Protein AF-A0A1Q3MKP8-F1 (afdb_monomer)

Structure (mmCIF, N/CA/C/O backbone):
data_AF-A0A1Q3MKP8-F1
#
_entry.id   AF-A0A1Q3MKP8-F1
#
loop_
_atom_site.group_PDB
_atom_site.id
_atom_site.type_symbol
_atom_site.label_atom_id
_atom_site.label_alt_id
_atom_site.label_comp_id
_atom_site.label_asym_id
_atom_site.label_entity_id
_atom_site.label_seq_id
_atom_site.pdbx_PDB_ins_code
_atom_site.Cartn_x
_atom_site.Cartn_y
_atom_site.Cartn_z
_atom_site.occupancy
_atom_site.B_iso_or_equiv
_atom_site.auth_seq_id
_atom_site.auth_comp_id
_atom_site.auth_asym_id
_atom_site.auth_atom_id
_atom_site.pdbx_PDB_model_num
ATOM 1 N N . MET A 1 1 ? -26.285 -7.492 -19.153 1.00 33.06 1 MET A N 1
ATOM 2 C CA . MET A 1 1 ? -26.756 -7.257 -17.773 1.00 33.06 1 MET A CA 1
ATOM 3 C C . MET A 1 1 ? -25.939 -6.120 -17.198 1.00 33.06 1 MET A C 1
ATOM 5 O O . MET A 1 1 ? -24.741 -6.265 -17.010 1.00 33.06 1 MET A O 1
ATOM 9 N N . THR A 1 2 ? -26.571 -4.967 -17.052 1.00 31.92 2 THR A N 1
ATOM 10 C CA . THR A 1 2 ? -26.014 -3.725 -16.517 1.00 31.92 2 THR A CA 1
ATOM 11 C C . THR A 1 2 ? -25.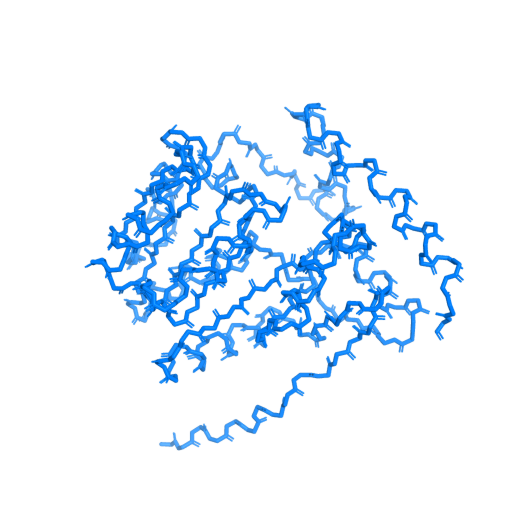732 -3.887 -15.022 1.00 31.92 2 THR A C 1
ATOM 13 O O . THR A 1 2 ? -26.656 -3.948 -14.217 1.00 31.92 2 THR A O 1
ATOM 16 N N . LEU A 1 3 ? -24.454 -3.979 -14.646 1.00 36.88 3 LEU A N 1
ATOM 17 C CA . LEU A 1 3 ? -24.005 -3.858 -13.257 1.00 36.88 3 LEU A CA 1
ATOM 18 C C . LEU A 1 3 ? -24.004 -2.372 -12.877 1.00 36.88 3 LEU A C 1
ATOM 20 O O . LEU A 1 3 ? -22.961 -1.735 -12.810 1.00 36.88 3 LEU A O 1
ATOM 24 N N . ASN A 1 4 ? -25.190 -1.818 -12.627 1.00 37.06 4 ASN A N 1
ATOM 25 C CA . ASN A 1 4 ? -25.307 -0.618 -11.805 1.00 37.06 4 ASN A CA 1
ATOM 26 C C . ASN A 1 4 ? -25.185 -1.062 -10.346 1.00 37.06 4 ASN A C 1
ATOM 28 O O . ASN A 1 4 ? -26.182 -1.231 -9.647 1.00 37.06 4 ASN A O 1
ATOM 32 N N . ALA A 1 5 ? -23.954 -1.325 -9.906 1.00 41.53 5 ALA A N 1
ATOM 33 C CA . ALA A 1 5 ? -23.658 -1.263 -8.487 1.00 41.53 5 ALA A CA 1
ATOM 34 C C . ALA A 1 5 ? -23.597 0.224 -8.146 1.00 41.53 5 ALA A C 1
ATOM 36 O O . ALA A 1 5 ? -22.719 0.937 -8.624 1.00 41.53 5 ALA A O 1
ATOM 37 N N . ASP A 1 6 ? -24.570 0.694 -7.380 1.00 40.75 6 ASP A N 1
ATOM 38 C CA . ASP A 1 6 ? -24.509 1.987 -6.716 1.00 40.75 6 ASP A CA 1
ATOM 39 C C . ASP A 1 6 ? -23.316 1.946 -5.745 1.00 40.75 6 ASP A C 1
ATOM 41 O O . ASP A 1 6 ? -23.434 1.511 -4.599 1.00 40.75 6 ASP A O 1
ATOM 45 N N . ILE A 1 7 ? -22.112 2.273 -6.232 1.00 52.59 7 ILE A N 1
ATOM 46 C CA . ILE A 1 7 ? -20.923 2.416 -5.389 1.00 52.59 7 ILE A CA 1
ATOM 47 C C . ILE A 1 7 ? -21.025 3.799 -4.746 1.00 52.59 7 ILE A C 1
ATOM 49 O O . ILE A 1 7 ? -20.274 4.724 -5.057 1.00 52.59 7 ILE A O 1
ATOM 53 N N . SER A 1 8 ? -22.000 3.961 -3.848 1.00 56.28 8 SER A N 1
ATOM 54 C CA . SER A 1 8 ? -22.012 5.083 -2.916 1.00 56.28 8 SER A CA 1
ATOM 55 C C . SER A 1 8 ? -20.645 5.129 -2.234 1.00 56.28 8 SER A C 1
ATOM 57 O O . SER A 1 8 ? -20.149 4.074 -1.818 1.00 56.28 8 SER A O 1
ATOM 59 N N . ARG A 1 9 ? -20.026 6.316 -2.135 1.00 62.09 9 ARG A N 1
ATOM 60 C CA . ARG A 1 9 ? -18.714 6.466 -1.485 1.00 62.09 9 ARG A CA 1
ATOM 61 C C . ARG A 1 9 ? -18.704 5.691 -0.160 1.00 62.09 9 ARG A C 1
ATOM 63 O O . ARG A 1 9 ? -19.625 5.881 0.640 1.00 62.09 9 ARG A O 1
ATOM 70 N N . PRO A 1 10 ? -17.707 4.821 0.071 1.00 73.50 10 PRO A N 1
ATOM 71 C CA . PRO A 1 10 ? -17.667 3.990 1.264 1.00 73.50 10 PRO A CA 1
ATOM 72 C C . PRO A 1 10 ? -17.761 4.846 2.525 1.00 73.50 10 PRO A C 1
ATOM 74 O O . PRO A 1 10 ? -17.183 5.931 2.611 1.00 73.50 10 PRO A O 1
ATOM 77 N N . SER A 1 11 ? -18.500 4.357 3.523 1.00 90.25 11 SER A N 1
ATOM 78 C CA . SER A 1 11 ? -18.537 5.042 4.813 1.00 90.25 11 SER A CA 1
ATOM 79 C C . SER A 1 11 ? -17.124 5.072 5.405 1.00 90.25 11 SER A C 1
ATOM 81 O O . SER A 1 11 ? -16.455 4.037 5.472 1.00 90.25 11 SER A O 1
ATOM 83 N N . ARG A 1 12 ? -16.668 6.252 5.827 1.00 94.81 12 ARG A N 1
ATOM 84 C CA . ARG A 1 12 ? -15.334 6.470 6.399 1.00 94.81 12 ARG A CA 1
ATOM 85 C C . ARG A 1 12 ? -15.419 6.629 7.912 1.00 94.81 12 ARG A C 1
ATOM 87 O O . ARG A 1 12 ? -16.383 7.189 8.424 1.00 94.81 12 ARG A O 1
ATOM 94 N N . VAL A 1 13 ? -14.409 6.139 8.623 1.00 95.94 13 VAL A N 1
ATOM 95 C CA . VAL A 1 13 ? -14.149 6.479 10.030 1.00 95.94 13 VAL A CA 1
ATOM 96 C C . VAL A 1 13 ? -12.927 7.385 10.098 1.00 95.94 13 VAL A C 1
ATOM 98 O O . VAL A 1 13 ? -11.923 7.120 9.443 1.00 95.94 13 VAL A O 1
ATOM 101 N N . GLU A 1 14 ? -12.992 8.446 10.897 1.00 96.50 14 GLU A N 1
ATOM 102 C CA . GLU A 1 14 ? -11.833 9.302 11.140 1.00 96.50 14 GLU A CA 1
ATOM 103 C C . GLU A 1 14 ? -11.008 8.793 12.322 1.00 96.50 14 GLU A C 1
ATOM 105 O O . GLU A 1 14 ? -11.486 8.689 13.453 1.00 96.50 14 GLU A O 1
ATOM 110 N N . ILE A 1 15 ? -9.731 8.513 12.082 1.00 96.94 15 ILE A N 1
ATOM 111 C CA . ILE A 1 15 ? -8.773 8.050 13.083 1.00 96.94 15 ILE A CA 1
ATOM 112 C C . ILE A 1 15 ? -7.650 9.081 13.155 1.00 96.94 15 ILE A C 1
ATOM 114 O O . ILE A 1 15 ? -6.827 9.172 12.252 1.00 96.94 15 ILE A O 1
ATOM 118 N N . LEU A 1 16 ? -7.625 9.879 14.230 1.00 96.25 16 LEU A N 1
ATOM 119 C CA . LEU A 1 16 ? -6.667 10.987 14.402 1.00 96.25 16 LEU A CA 1
ATOM 120 C C . LEU A 1 16 ? -6.675 11.962 13.204 1.00 96.25 16 LEU A C 1
ATOM 122 O O . LEU A 1 16 ? -5.630 12.360 12.695 1.00 96.25 16 LEU A O 1
ATOM 126 N N . GLY A 1 17 ? -7.873 12.296 12.712 1.00 95.19 17 GLY A N 1
ATOM 127 C CA . GLY A 1 17 ? -8.069 13.177 11.556 1.00 95.19 17 GLY A CA 1
ATOM 128 C C . GLY A 1 17 ? -7.771 12.540 10.193 1.00 95.19 17 GLY A C 1
ATOM 129 O O . GLY A 1 17 ? -7.886 13.230 9.183 1.00 95.19 17 GLY A O 1
ATOM 130 N N . MET A 1 18 ? -7.395 11.254 10.149 1.00 97.25 18 MET A N 1
ATOM 131 C CA . MET A 1 18 ? -7.196 10.479 8.920 1.00 97.25 18 MET A CA 1
ATOM 132 C C . MET A 1 18 ? -8.443 9.659 8.584 1.00 97.25 18 MET A C 1
ATOM 134 O O . MET A 1 18 ? -8.864 8.853 9.419 1.00 97.25 18 MET A O 1
ATOM 138 N N . PRO A 1 19 ? -9.041 9.830 7.392 1.00 97.06 19 PRO A N 1
ATOM 139 C CA . PRO A 1 19 ? -10.144 8.982 6.963 1.00 97.06 19 PRO A CA 1
ATOM 140 C C . PRO A 1 19 ? -9.651 7.557 6.704 1.00 97.06 19 PRO A C 1
ATOM 142 O O . PRO A 1 19 ? -8.576 7.369 6.151 1.00 97.06 19 PRO A O 1
ATOM 145 N N . VAL A 1 20 ? -10.440 6.553 7.075 1.00 97.75 20 VAL A N 1
ATOM 146 C CA . VAL A 1 20 ? -10.224 5.148 6.706 1.00 97.75 20 VAL A CA 1
ATOM 147 C C . VAL A 1 20 ? -11.547 4.568 6.223 1.00 97.75 20 VAL A C 1
ATOM 149 O O . VAL A 1 20 ? -12.567 4.695 6.907 1.00 97.75 20 VAL A O 1
ATOM 152 N N . ASP A 1 21 ? -11.540 3.940 5.052 1.00 97.00 21 ASP A N 1
ATOM 153 C CA . ASP A 1 21 ? -12.727 3.342 4.453 1.00 97.00 21 ASP A CA 1
ATOM 154 C C . ASP A 1 21 ? -13.113 2.058 5.191 1.00 97.00 21 ASP A C 1
ATOM 156 O O . ASP A 1 21 ? -12.292 1.176 5.459 1.00 97.00 21 ASP A O 1
ATOM 160 N N . ARG A 1 22 ? -14.396 1.942 5.538 1.00 95.81 22 ARG A N 1
ATOM 161 C CA . ARG A 1 22 ? -14.939 0.798 6.279 1.00 95.81 22 ARG A CA 1
ATOM 162 C C . ARG A 1 22 ? -15.337 -0.323 5.318 1.00 95.81 22 ARG A C 1
ATOM 164 O O . ARG A 1 22 ? -16.502 -0.703 5.270 1.00 95.81 22 ARG A O 1
ATOM 171 N N . LEU A 1 23 ? -14.365 -0.814 4.552 1.00 93.62 23 LEU A N 1
ATOM 172 C CA . LEU A 1 23 ? -14.534 -1.882 3.566 1.00 93.62 23 LEU A CA 1
ATOM 173 C C . LEU A 1 23 ? -13.766 -3.144 3.964 1.00 93.62 23 LEU A C 1
ATOM 175 O O . LEU A 1 23 ? -12.653 -3.069 4.487 1.00 93.62 23 LEU A O 1
ATOM 179 N N . GLY 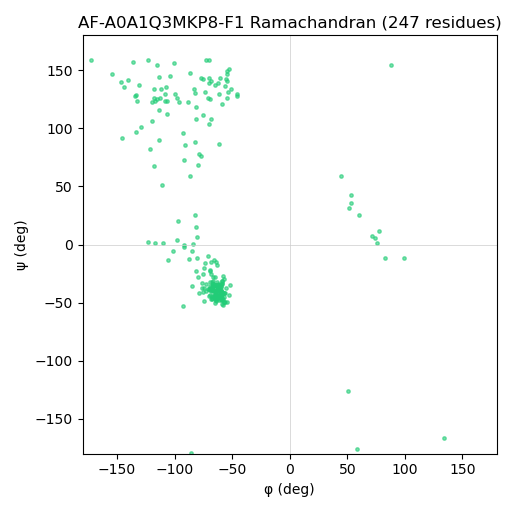A 1 24 ? -14.352 -4.301 3.669 1.00 95.00 24 GLY A N 1
ATOM 180 C CA . GLY A 1 24 ? -13.685 -5.596 3.685 1.00 95.00 24 GLY A CA 1
ATOM 181 C C . GLY A 1 24 ? -12.963 -5.909 2.375 1.00 95.00 24 GLY A C 1
ATOM 182 O O . GLY A 1 24 ? -12.958 -5.124 1.421 1.00 95.00 24 GLY A O 1
ATOM 183 N N . MET A 1 25 ? -12.344 -7.087 2.305 1.00 95.44 25 MET A N 1
ATOM 184 C CA . MET A 1 25 ? -11.457 -7.471 1.203 1.00 95.44 25 MET A CA 1
ATOM 185 C C . MET A 1 25 ? -12.208 -7.552 -0.130 1.00 95.44 25 MET A C 1
ATOM 187 O O . MET A 1 25 ? -11.779 -6.981 -1.128 1.00 95.44 25 MET A O 1
ATOM 191 N N . ASN A 1 26 ? -13.359 -8.228 -0.156 1.00 95.50 26 ASN A N 1
ATOM 192 C CA . ASN A 1 26 ? -14.125 -8.397 -1.395 1.00 95.50 26 ASN A CA 1
ATOM 193 C C . ASN A 1 26 ? -14.745 -7.077 -1.886 1.00 95.50 26 ASN A C 1
ATOM 195 O O . ASN A 1 26 ? -14.887 -6.882 -3.088 1.00 95.50 26 ASN A O 1
ATOM 199 N N . GLU A 1 27 ? -15.122 -6.179 -0.975 1.00 95.56 27 GLU A N 1
ATOM 200 C CA . GLU A 1 27 ? -15.619 -4.843 -1.330 1.00 95.56 27 GLU A CA 1
ATOM 201 C C . GLU A 1 27 ? -14.496 -3.972 -1.887 1.00 95.56 27 GLU A C 1
ATOM 203 O O . GLU A 1 27 ? -14.672 -3.344 -2.927 1.00 95.56 27 GLU A O 1
ATOM 208 N N . THR A 1 28 ? -13.327 -4.010 -1.243 1.00 96.88 28 THR A N 1
ATOM 209 C CA . THR A 1 28 ? -12.110 -3.340 -1.714 1.00 96.88 28 THR A CA 1
ATOM 210 C C . THR A 1 28 ? -11.776 -3.775 -3.139 1.00 96.88 28 THR A C 1
ATOM 212 O O . THR A 1 28 ? -11.598 -2.925 -4.002 1.00 96.88 28 THR A O 1
ATOM 215 N N . LEU A 1 29 ? -11.751 -5.083 -3.423 1.00 97.50 29 LEU A N 1
ATOM 216 C CA . LEU A 1 29 ? -11.448 -5.591 -4.767 1.00 97.50 29 LEU A CA 1
ATOM 217 C C . LEU A 1 29 ? -12.434 -5.071 -5.824 1.00 97.50 29 LEU A C 1
ATOM 219 O O . LEU A 1 29 ? -11.992 -4.657 -6.890 1.00 97.50 29 LEU A O 1
ATOM 223 N N . ARG A 1 30 ? -13.737 -4.998 -5.513 1.00 96.38 30 ARG A N 1
ATOM 224 C CA . ARG A 1 30 ? -14.740 -4.437 -6.438 1.00 96.38 30 ARG A CA 1
ATOM 225 C C . ARG A 1 30 ? -14.504 -2.958 -6.749 1.00 96.38 30 ARG A C 1
ATOM 227 O O . ARG A 1 30 ? -14.667 -2.556 -7.895 1.00 96.38 30 ARG A O 1
ATOM 234 N N . VAL A 1 31 ? -14.116 -2.163 -5.749 1.00 96.88 31 VAL A N 1
ATOM 235 C CA . VAL A 1 31 ? -13.755 -0.747 -5.948 1.00 96.88 31 VAL A CA 1
ATOM 236 C C . VAL A 1 31 ? -12.502 -0.625 -6.820 1.00 96.88 31 VAL A C 1
ATOM 238 O O . VAL A 1 31 ? -12.436 0.214 -7.710 1.00 96.88 31 VAL A O 1
ATOM 241 N N . LEU A 1 32 ? -11.509 -1.491 -6.618 1.00 97.50 32 LEU A N 1
ATOM 242 C CA . LEU A 1 32 ? -10.311 -1.486 -7.457 1.00 97.50 32 LEU A CA 1
ATOM 243 C C . LEU A 1 32 ? -10.611 -1.890 -8.906 1.00 97.50 32 LEU A C 1
ATOM 245 O O . LEU A 1 32 ? -10.065 -1.292 -9.828 1.00 97.50 32 LEU A O 1
ATOM 249 N N . GLU A 1 33 ? -11.499 -2.861 -9.130 1.00 97.19 33 GLU A N 1
ATOM 250 C CA . GLU A 1 33 ? -11.960 -3.211 -10.479 1.00 97.19 33 GLU A CA 1
ATOM 251 C C . GLU A 1 33 ? -12.700 -2.040 -11.152 1.00 97.19 33 GLU A C 1
ATOM 253 O O . GLU A 1 33 ? -12.505 -1.815 -12.349 1.00 97.19 33 GLU A O 1
ATOM 258 N N . SER A 1 34 ? -13.498 -1.254 -10.410 1.00 96.62 34 SER A N 1
ATOM 259 C CA . SER A 1 34 ? -14.136 -0.053 -10.972 1.00 96.62 34 SER A CA 1
ATOM 260 C C . SER A 1 34 ? -13.119 1.037 -11.311 1.00 96.62 34 SER A C 1
ATOM 262 O O . SER A 1 34 ? -13.226 1.642 -12.374 1.00 96.62 34 SER A O 1
ATOM 264 N N . PHE A 1 35 ? -12.085 1.230 -10.488 1.00 97.06 35 PHE A N 1
ATOM 265 C CA . PHE A 1 35 ? -10.993 2.165 -10.786 1.00 97.06 35 PHE A CA 1
ATOM 266 C C . PHE A 1 35 ? -10.252 1.806 -12.078 1.00 97.06 35 PHE A C 1
ATOM 268 O O . PHE A 1 35 ? -9.972 2.685 -12.893 1.00 97.06 35 PHE A O 1
ATOM 275 N N . VAL A 1 36 ? -9.997 0.514 -12.316 1.00 97.06 36 VAL A N 1
ATOM 276 C CA . VAL A 1 36 ? -9.424 0.044 -13.589 1.00 97.06 36 VAL A CA 1
ATOM 277 C C . VAL A 1 36 ? -10.369 0.317 -14.765 1.00 97.06 36 VAL A C 1
ATOM 279 O O . VAL A 1 36 ? -9.922 0.727 -15.836 1.00 97.06 36 VAL A O 1
ATOM 282 N N . ALA A 1 37 ? -11.680 0.145 -14.580 1.00 95.88 37 ALA A N 1
ATOM 283 C CA . ALA A 1 37 ? -12.667 0.423 -15.624 1.00 95.88 37 ALA A CA 1
ATOM 284 C C . ALA A 1 37 ? -12.779 1.920 -15.978 1.00 95.88 37 ALA A C 1
ATOM 286 O O . ALA A 1 37 ? -13.035 2.248 -17.137 1.00 95.88 37 ALA A O 1
ATOM 287 N N . GLU A 1 38 ? -12.566 2.820 -15.012 1.00 94.94 38 GLU A N 1
ATOM 288 C CA . GLU A 1 38 ? -12.605 4.277 -15.205 1.00 94.94 38 GLU A CA 1
ATOM 289 C C . GLU A 1 38 ? -11.442 4.817 -16.055 1.00 94.94 38 GLU A C 1
ATOM 291 O O . GLU A 1 38 ? -11.571 5.895 -16.634 1.00 94.94 38 GLU A O 1
ATOM 296 N N . LYS A 1 39 ? -10.322 4.083 -16.159 1.00 87.56 39 LYS A N 1
ATOM 297 C CA . LYS A 1 39 ? -9.127 4.468 -16.940 1.00 87.56 39 LYS A CA 1
ATOM 298 C C . LYS A 1 39 ? -8.574 5.859 -16.603 1.00 87.56 39 LYS A C 1
ATOM 300 O O . LYS A 1 39 ? -8.074 6.569 -17.477 1.00 87.56 39 LYS A O 1
ATOM 305 N N . ARG A 1 40 ? -8.649 6.242 -15.330 1.00 93.69 40 ARG A N 1
ATOM 306 C CA . ARG A 1 40 ? -7.958 7.411 -14.771 1.00 93.69 40 ARG A CA 1
ATOM 307 C C . ARG A 1 40 ? -7.073 6.977 -13.600 1.00 93.69 40 ARG A C 1
ATOM 309 O O . ARG A 1 40 ? -7.356 5.932 -13.013 1.00 93.69 40 ARG A O 1
ATOM 316 N N . PRO A 1 41 ? -6.056 7.764 -13.221 1.00 96.94 41 PRO A N 1
ATOM 317 C CA . PRO A 1 41 ? -5.242 7.451 -12.055 1.00 96.94 41 PRO A CA 1
ATOM 318 C C . PRO A 1 41 ? -6.039 7.509 -10.749 1.00 96.94 41 PRO A C 1
ATOM 320 O O . PRO A 1 41 ? -6.812 8.445 -10.527 1.00 96.94 41 PRO A O 1
ATOM 323 N N . HIS A 1 42 ? -5.807 6.519 -9.888 1.00 98.12 42 HIS A N 1
ATOM 324 C CA . HIS A 1 42 ? -6.311 6.470 -8.518 1.00 98.12 42 HIS A CA 1
ATOM 325 C C . HIS A 1 42 ? -5.186 6.134 -7.546 1.00 98.12 42 HIS A C 1
ATOM 327 O O . HIS A 1 42 ? -4.390 5.215 -7.778 1.00 98.12 42 HIS A O 1
ATOM 333 N N . LEU A 1 43 ? -5.168 6.832 -6.417 1.00 98.00 43 LEU A N 1
ATOM 334 C CA . LEU A 1 43 ? -4.257 6.573 -5.314 1.00 98.00 43 LEU A CA 1
ATOM 335 C C . LEU A 1 43 ? -4.948 5.733 -4.236 1.00 98.00 43 LEU A C 1
ATOM 337 O O . LEU A 1 43 ? -5.979 6.119 -3.681 1.00 98.00 43 LEU A O 1
ATOM 341 N N . VAL A 1 44 ? -4.316 4.616 -3.877 1.00 98.25 44 VAL A N 1
ATOM 342 C CA . VAL A 1 44 ? -4.742 3.750 -2.775 1.00 98.25 44 VAL A CA 1
ATOM 343 C C . VAL A 1 44 ? -3.715 3.790 -1.650 1.00 98.25 44 VAL A C 1
ATOM 345 O O . VAL A 1 44 ? -2.534 3.487 -1.844 1.00 98.25 44 VAL A O 1
ATOM 348 N N . VAL A 1 45 ? -4.178 4.104 -0.443 1.00 97.56 45 VAL A N 1
ATOM 349 C CA . VAL A 1 45 ? -3.365 4.103 0.776 1.00 97.56 45 VAL A CA 1
ATOM 350 C C . VAL A 1 45 ? -3.760 2.918 1.655 1.00 97.56 45 VAL A C 1
ATOM 352 O O . VAL A 1 45 ? -4.930 2.708 1.968 1.00 97.56 45 VAL A O 1
ATOM 355 N N . THR A 1 46 ? -2.781 2.129 2.095 1.00 95.56 46 THR A N 1
ATOM 356 C CA . THR A 1 46 ? -2.995 1.070 3.092 1.00 95.56 46 THR A CA 1
ATOM 357 C C . THR A 1 46 ? -2.726 1.634 4.486 1.00 95.56 46 THR A C 1
ATOM 359 O O . THR A 1 46 ? -1.572 1.729 4.915 1.00 95.56 46 THR A O 1
ATOM 362 N N . ALA A 1 47 ? -3.777 2.058 5.187 1.00 94.88 47 ALA A N 1
ATOM 363 C CA . ALA A 1 47 ? -3.666 2.729 6.475 1.00 94.88 47 ALA A CA 1
ATOM 364 C C . ALA A 1 47 ? -3.209 1.759 7.571 1.00 94.88 47 ALA A C 1
ATOM 366 O O . ALA A 1 47 ? -3.994 0.964 8.094 1.00 94.88 47 ALA A O 1
ATOM 367 N N . ASP A 1 48 ? -1.934 1.857 7.952 1.00 93.38 48 ASP A N 1
ATOM 368 C CA . ASP A 1 48 ? -1.393 1.218 9.149 1.00 93.38 48 ASP A CA 1
ATOM 369 C C . ASP A 1 48 ? -1.268 2.232 10.308 1.00 93.38 48 ASP A C 1
ATOM 371 O O . ASP A 1 48 ? -1.176 3.447 10.121 1.00 93.38 48 ASP A O 1
ATOM 375 N N . ALA A 1 49 ? -1.273 1.725 11.543 1.00 93.88 49 ALA A N 1
ATOM 376 C CA . ALA A 1 49 ? -1.198 2.551 12.753 1.00 93.88 49 ALA A CA 1
ATOM 377 C C . ALA A 1 49 ? 0.071 3.427 12.811 1.00 93.88 49 ALA A C 1
ATOM 379 O O . ALA A 1 49 ? 0.037 4.527 13.358 1.00 93.88 49 ALA A O 1
ATOM 380 N N . SER A 1 50 ? 1.189 2.960 12.245 1.00 91.50 50 SER A N 1
ATOM 381 C CA . SER A 1 50 ? 2.430 3.736 12.187 1.00 91.50 50 SER A CA 1
ATOM 382 C C . SER A 1 50 ? 2.331 4.873 11.171 1.00 91.50 50 SER A C 1
ATOM 384 O O . SER A 1 50 ? 2.831 5.957 11.452 1.00 91.50 50 SER A O 1
ATOM 386 N N . GLY A 1 51 ? 1.703 4.641 10.017 1.00 93.19 51 GLY A N 1
ATOM 387 C CA . GLY A 1 51 ? 1.462 5.649 8.989 1.00 93.19 51 GLY A CA 1
ATOM 388 C C . GLY A 1 51 ? 0.543 6.756 9.498 1.00 93.19 51 GLY A C 1
ATOM 389 O O . GLY A 1 51 ? 0.872 7.926 9.350 1.00 93.19 51 GLY A O 1
ATOM 390 N N 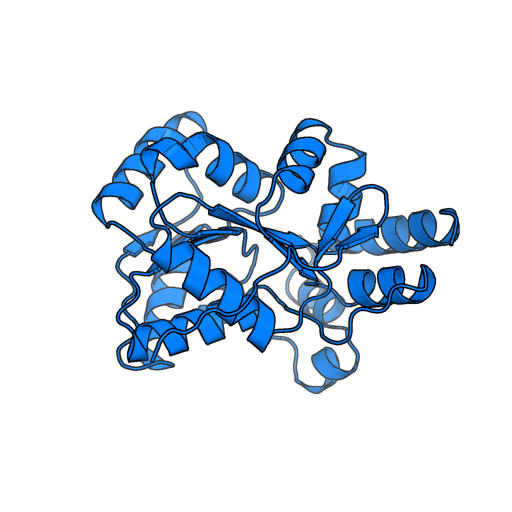. ILE A 1 52 ? -0.535 6.407 10.210 1.00 96.62 52 ILE A N 1
ATOM 391 C CA . ILE A 1 52 ? -1.431 7.407 10.819 1.00 96.62 52 ILE A CA 1
ATOM 392 C C . ILE A 1 52 ? -0.683 8.289 11.828 1.00 96.62 52 ILE A C 1
ATOM 394 O O . ILE A 1 52 ? -0.895 9.498 11.850 1.00 96.62 52 ILE A O 1
ATOM 398 N N . VAL A 1 53 ? 0.203 7.709 12.651 1.00 95.44 53 VAL A N 1
ATOM 399 C CA . VAL A 1 53 ? 1.051 8.490 13.570 1.00 95.44 53 VAL A CA 1
ATOM 400 C C . VAL A 1 53 ? 2.013 9.390 12.809 1.00 95.44 53 VAL A C 1
ATOM 402 O O . VAL A 1 53 ? 2.162 10.548 13.178 1.00 95.44 53 VAL A O 1
ATOM 405 N N . GLN A 1 54 ? 2.651 8.879 11.756 1.00 93.94 54 GLN A N 1
ATOM 406 C CA . GLN A 1 54 ? 3.580 9.658 10.941 1.00 93.94 54 GLN A CA 1
ATOM 407 C C . GLN A 1 54 ? 2.887 10.850 10.266 1.00 93.94 54 GLN A C 1
ATOM 409 O O . GLN A 1 54 ? 3.450 11.937 10.244 1.00 93.94 54 GLN A O 1
ATOM 414 N N . ALA A 1 55 ? 1.640 10.683 9.816 1.00 96.06 55 ALA A N 1
ATOM 415 C CA . ALA A 1 55 ? 0.820 11.755 9.250 1.00 96.06 55 ALA A CA 1
ATOM 416 C C . ALA A 1 55 ? 0.437 12.855 10.259 1.00 96.06 55 ALA A C 1
ATOM 418 O O . ALA A 1 55 ? -0.035 13.912 9.853 1.00 96.06 55 ALA A O 1
ATOM 419 N N . GLN A 1 56 ? 0.621 12.643 11.569 1.00 95.44 56 GLN A N 1
ATOM 420 C CA . GLN A 1 56 ? 0.434 13.714 12.559 1.00 95.44 56 GLN A CA 1
ATOM 421 C C . GLN A 1 56 ? 1.597 14.713 12.559 1.00 95.44 56 GLN A C 1
ATOM 423 O O . GLN A 1 56 ? 1.407 15.856 12.959 1.00 95.44 56 GLN A O 1
ATOM 428 N N . ASP A 1 57 ? 2.783 14.275 12.130 1.00 94.31 57 ASP A N 1
ATOM 429 C CA . ASP A 1 57 ? 4.022 15.054 12.189 1.00 94.31 57 ASP A CA 1
ATOM 430 C C . ASP A 1 57 ? 4.501 15.500 10.778 1.00 94.31 57 ASP A C 1
ATOM 432 O O . ASP A 1 57 ? 5.537 16.149 10.662 1.00 94.31 57 ASP A O 1
ATOM 436 N N . ASP A 1 58 ? 3.765 15.165 9.705 1.00 96.19 58 ASP A N 1
ATOM 437 C CA . ASP A 1 58 ? 4.087 15.477 8.298 1.00 96.19 58 ASP A CA 1
ATOM 438 C C . ASP A 1 58 ? 2.835 16.029 7.573 1.00 96.19 58 ASP A C 1
ATOM 440 O O . ASP A 1 58 ? 1.995 15.239 7.130 1.00 96.19 58 ASP A O 1
ATOM 444 N N . PRO A 1 59 ? 2.676 17.367 7.464 1.00 96.50 59 PRO A N 1
ATOM 445 C CA . PRO A 1 59 ? 1.505 17.992 6.836 1.00 96.50 59 PRO A CA 1
ATOM 446 C C . PRO A 1 59 ? 1.306 17.613 5.365 1.00 96.50 59 PRO A C 1
ATOM 448 O O . PRO A 1 59 ? 0.178 17.386 4.938 1.00 96.50 59 PRO A O 1
ATOM 451 N N . GLU A 1 60 ? 2.392 17.478 4.603 1.00 96.19 60 GLU A N 1
ATOM 452 C CA . GLU A 1 60 ? 2.336 17.074 3.194 1.00 96.19 60 GLU A CA 1
ATOM 453 C C . GLU A 1 60 ? 1.786 15.647 3.070 1.00 96.19 60 GLU A C 1
ATOM 455 O O . GLU A 1 60 ? 0.880 15.373 2.281 1.00 96.19 60 GLU A O 1
ATOM 460 N N . PHE A 1 61 ? 2.290 14.724 3.897 1.00 96.94 61 PHE A N 1
ATOM 461 C CA . PHE A 1 61 ? 1.765 13.363 3.932 1.00 96.94 61 PHE A CA 1
ATOM 462 C C . PHE A 1 61 ? 0.317 13.324 4.434 1.00 96.94 61 PHE A C 1
ATOM 464 O O . PHE A 1 61 ? -0.479 12.535 3.930 1.00 96.94 61 PHE A O 1
ATOM 471 N N . GLN A 1 62 ? -0.048 14.191 5.381 1.00 97.38 62 GLN A N 1
ATOM 472 C CA . GLN A 1 62 ? -1.413 14.317 5.883 1.00 97.38 62 GLN A CA 1
ATOM 473 C C . GLN A 1 62 ? -2.407 14.699 4.775 1.00 97.38 62 GLN A C 1
ATOM 475 O O . GLN A 1 62 ? -3.472 14.086 4.660 1.00 97.38 62 GLN A O 1
ATOM 480 N N . GLU A 1 63 ? -2.077 15.711 3.974 1.00 97.19 63 GLU A N 1
ATOM 481 C CA . GLU A 1 63 ? -2.904 16.168 2.853 1.00 97.19 63 GLU A CA 1
ATOM 482 C C . GLU A 1 63 ? -3.025 15.092 1.778 1.00 97.19 63 GLU A C 1
ATOM 484 O O . GLU A 1 63 ? -4.136 14.763 1.353 1.00 97.19 63 GLU A O 1
ATOM 489 N N . LEU A 1 64 ? -1.902 14.470 1.414 1.00 96.88 64 LEU A N 1
ATOM 490 C CA . LEU A 1 64 ? -1.875 13.367 0.464 1.00 96.88 64 LEU A CA 1
ATOM 491 C C . LEU A 1 64 ? -2.779 12.221 0.931 1.00 96.88 64 LEU A C 1
ATOM 493 O O . LEU A 1 64 ? -3.633 11.763 0.173 1.00 96.88 64 LEU A O 1
ATOM 497 N N . PHE A 1 65 ? -2.639 11.794 2.187 1.00 96.44 65 PHE A N 1
ATOM 498 C CA . PHE A 1 65 ? -3.429 10.712 2.769 1.00 96.44 65 PHE A CA 1
ATOM 499 C C . PHE A 1 65 ? -4.931 11.013 2.683 1.00 96.44 65 PHE A C 1
ATOM 501 O O . PHE A 1 65 ? -5.708 10.154 2.274 1.00 96.44 65 PHE A O 1
ATOM 508 N N . LYS A 1 66 ? -5.352 12.243 3.013 1.00 96.69 66 LYS A N 1
ATOM 509 C CA . LYS A 1 66 ? -6.758 12.679 2.910 1.00 96.69 66 LYS A CA 1
ATOM 510 C C . LYS A 1 66 ? -7.262 12.743 1.465 1.00 96.69 66 LYS A C 1
ATOM 512 O O . LYS A 1 66 ? -8.462 12.579 1.249 1.00 96.69 66 LYS A O 1
ATOM 517 N N . SER A 1 67 ? -6.371 12.987 0.505 1.00 96.06 67 SER A N 1
ATOM 518 C CA . SER A 1 67 ? -6.700 13.084 -0.922 1.00 96.06 67 SER A CA 1
ATOM 519 C C . SER A 1 67 ? -6.854 11.732 -1.628 1.00 96.06 67 SER A C 1
ATOM 521 O O . SER A 1 67 ? -7.337 11.705 -2.756 1.00 96.06 67 SER A O 1
ATOM 523 N N . ALA A 1 68 ? -6.464 10.624 -0.989 1.00 97.25 68 ALA A N 1
ATOM 524 C CA . ALA A 1 68 ? -6.512 9.297 -1.595 1.00 97.25 68 ALA A CA 1
ATOM 525 C C . ALA A 1 68 ? -7.945 8.853 -1.952 1.00 97.25 68 ALA A C 1
ATOM 527 O O . ALA A 1 68 ? -8.896 9.026 -1.174 1.00 97.25 68 ALA A O 1
ATOM 528 N N . ASP A 1 69 ? -8.083 8.222 -3.122 1.00 97.44 69 ASP A N 1
ATOM 529 C CA . ASP A 1 69 ? -9.353 7.703 -3.634 1.00 97.44 69 ASP A CA 1
ATOM 530 C C . ASP A 1 69 ? -9.880 6.548 -2.768 1.00 97.44 69 ASP A C 1
ATOM 532 O O . ASP A 1 69 ? -11.089 6.422 -2.568 1.00 97.44 69 ASP A O 1
ATOM 536 N N . LEU A 1 70 ? -8.974 5.739 -2.204 1.00 97.69 70 LEU A N 1
ATOM 537 C CA . LEU A 1 70 ? -9.296 4.624 -1.313 1.00 97.69 70 LEU A CA 1
ATOM 538 C C . LEU A 1 70 ? -8.245 4.463 -0.209 1.00 97.69 70 LEU A C 1
ATOM 540 O O . LEU A 1 70 ? -7.040 4.466 -0.463 1.00 97.69 70 LEU A O 1
ATOM 544 N N . ILE A 1 71 ? -8.704 4.261 1.022 1.00 97.81 71 ILE A N 1
ATOM 545 C CA . ILE A 1 71 ? -7.877 4.125 2.216 1.00 97.81 71 ILE A CA 1
ATOM 546 C C . ILE A 1 71 ? -8.285 2.865 2.978 1.00 97.81 71 ILE A C 1
ATOM 548 O O . ILE A 1 71 ? -9.264 2.846 3.722 1.00 97.81 71 ILE A O 1
ATOM 552 N N . THR A 1 72 ? -7.507 1.800 2.817 1.00 97.19 72 THR A N 1
ATOM 553 C CA . THR A 1 72 ? -7.837 0.478 3.363 1.00 97.19 72 THR A CA 1
ATOM 554 C C . THR A 1 72 ? -7.360 0.297 4.811 1.00 97.19 72 THR A C 1
ATOM 556 O O . THR A 1 72 ? -6.318 0.837 5.193 1.00 97.19 72 THR A O 1
ATOM 559 N N . PRO A 1 73 ? -8.078 -0.480 5.641 1.00 96.12 73 PRO A N 1
ATOM 560 C CA . PRO A 1 73 ? -7.694 -0.746 7.026 1.00 96.12 73 PRO A CA 1
ATOM 561 C C . PRO A 1 73 ? -6.644 -1.871 7.135 1.00 96.12 73 PRO A C 1
ATOM 563 O O . PRO A 1 73 ? -6.984 -3.039 7.336 1.00 96.12 73 PRO A O 1
ATOM 566 N N . ASP A 1 74 ? -5.356 -1.526 7.049 1.00 93.50 74 ASP A N 1
ATOM 567 C CA . ASP A 1 74 ? -4.247 -2.497 6.949 1.00 93.50 74 ASP A CA 1
ATOM 568 C C . ASP A 1 74 ? -3.918 -3.215 8.266 1.00 93.50 74 ASP A C 1
ATOM 570 O O . ASP A 1 74 ? -3.596 -4.414 8.288 1.00 93.50 74 ASP A O 1
ATOM 574 N N . SER A 1 75 ? -4.005 -2.492 9.388 1.00 91.38 75 SER A N 1
ATOM 575 C CA . SER A 1 75 ? -3.515 -2.970 10.681 1.00 91.38 75 SER A CA 1
ATOM 576 C C . SER A 1 75 ? -4.612 -3.171 11.723 1.00 91.38 75 SER A C 1
ATOM 578 O O . SER A 1 75 ? -5.646 -2.510 11.750 1.00 91.38 75 SER A O 1
ATOM 580 N N . ILE A 1 76 ? -4.346 -4.063 12.674 1.00 90.50 76 ILE A N 1
ATOM 581 C CA . ILE A 1 76 ? -5.259 -4.331 13.793 1.00 90.50 76 ILE A CA 1
ATOM 582 C C . ILE A 1 76 ? -5.412 -3.119 14.714 1.00 90.50 76 ILE A C 1
ATOM 584 O O . ILE A 1 76 ? -6.474 -2.926 15.299 1.00 90.50 76 ILE A O 1
ATOM 588 N N . GLY A 1 77 ? -4.391 -2.260 14.792 1.00 93.00 77 GLY A N 1
ATOM 589 C CA . GLY A 1 77 ? -4.502 -0.982 15.492 1.00 93.00 77 GLY A CA 1
ATOM 590 C C . GLY A 1 77 ? -5.602 -0.101 14.895 1.00 93.00 77 GLY A C 1
ATOM 591 O O . GLY A 1 77 ? -6.368 0.499 15.642 1.00 93.00 77 GLY A O 1
ATOM 592 N N . VAL A 1 78 ? -5.739 -0.094 13.567 1.00 96.00 78 VAL A N 1
ATOM 593 C CA . VAL A 1 78 ? -6.798 0.639 12.859 1.00 96.00 78 VAL A CA 1
ATOM 594 C C . VAL A 1 78 ? -8.175 0.041 13.145 1.00 96.00 78 VAL A C 1
ATOM 596 O O . VAL A 1 78 ? -9.086 0.776 13.520 1.00 96.00 78 VAL A O 1
ATOM 599 N N . ILE A 1 79 ? -8.314 -1.288 13.088 1.00 95.81 79 ILE A N 1
ATOM 600 C CA . ILE A 1 79 ? -9.571 -1.979 13.435 1.00 95.81 79 ILE A CA 1
ATOM 601 C C . ILE A 1 79 ? -9.995 -1.678 14.881 1.00 95.81 79 ILE A C 1
ATOM 603 O O . ILE A 1 79 ? -11.153 -1.349 15.151 1.00 95.81 79 ILE A O 1
ATOM 607 N N . TRP A 1 80 ? -9.051 -1.749 15.823 1.00 95.88 80 TRP A N 1
ATOM 608 C CA . TRP A 1 80 ? -9.288 -1.432 17.230 1.00 95.88 80 TRP A CA 1
ATOM 609 C C . TRP A 1 80 ? -9.698 0.031 17.435 1.00 95.88 80 TRP A C 1
ATOM 611 O O . TRP A 1 80 ? -10.663 0.302 18.154 1.00 95.88 80 TRP A O 1
ATOM 621 N N . ALA A 1 81 ? -9.001 0.970 16.791 1.00 96.56 81 ALA A N 1
ATOM 622 C CA . ALA A 1 81 ? -9.304 2.393 16.882 1.00 96.56 81 ALA A CA 1
ATOM 623 C C . ALA A 1 81 ? -10.704 2.707 16.335 1.00 96.56 81 ALA A C 1
ATOM 625 O O . ALA A 1 81 ? -11.477 3.395 17.000 1.00 96.56 81 ALA A O 1
ATOM 626 N N . ALA A 1 82 ? -11.068 2.128 15.190 1.00 96.12 82 ALA A N 1
ATOM 627 C CA . ALA A 1 82 ? -12.397 2.262 14.602 1.00 96.12 82 ALA A CA 1
ATOM 628 C C . ALA A 1 82 ? -13.500 1.741 15.542 1.00 96.12 82 ALA A C 1
ATOM 630 O O . ALA A 1 82 ? -14.498 2.422 15.788 1.00 96.12 82 ALA A O 1
ATOM 631 N N . LYS A 1 83 ? -13.287 0.571 16.164 1.00 95.44 83 LYS A N 1
ATOM 632 C CA . LYS A 1 83 ? -14.202 0.017 17.176 1.00 95.44 83 LYS A CA 1
ATOM 633 C C . LYS A 1 83 ? -14.342 0.936 18.393 1.00 95.44 83 LYS A C 1
ATOM 635 O O . LYS A 1 83 ? -15.451 1.126 18.885 1.00 95.44 83 LYS A O 1
ATOM 640 N N . ARG A 1 84 ? -13.242 1.519 18.883 1.00 94.75 84 ARG A N 1
ATOM 641 C CA . ARG A 1 84 ? -13.265 2.451 20.026 1.00 94.75 84 ARG A CA 1
ATOM 642 C C . ARG A 1 84 ? -14.069 3.720 19.726 1.00 94.75 84 ARG A C 1
ATOM 644 O O . ARG A 1 84 ? -14.701 4.242 20.641 1.00 94.75 84 ARG A O 1
ATOM 651 N N . LYS A 1 85 ? -14.065 4.170 18.471 1.00 93.75 85 LYS A N 1
ATOM 652 C CA . LYS A 1 85 ? -14.842 5.315 17.971 1.00 93.75 85 LYS A CA 1
ATOM 653 C C . LYS A 1 85 ? -16.309 4.997 17.660 1.00 93.75 85 LYS A C 1
ATOM 655 O O . LYS A 1 85 ? -17.013 5.810 17.081 1.00 93.75 85 LYS A O 1
ATOM 660 N N . GLY A 1 86 ? -16.779 3.789 17.983 1.00 94.81 86 GLY A N 1
ATOM 661 C CA . GLY A 1 86 ? -18.159 3.378 17.705 1.00 94.81 86 GLY A CA 1
ATOM 662 C C . GLY A 1 86 ? -18.463 3.130 16.222 1.00 94.81 86 GLY A C 1
ATOM 663 O O . GLY A 1 86 ? -19.608 2.853 15.880 1.00 94.81 86 GLY A O 1
ATOM 664 N N . MET A 1 87 ? -17.454 3.163 15.346 1.00 94.81 87 MET A N 1
ATOM 665 C CA . MET A 1 87 ? -17.586 2.924 13.905 1.00 94.81 87 MET A CA 1
ATOM 666 C C . MET A 1 87 ? -16.762 1.695 13.500 1.00 94.81 87 MET A C 1
ATOM 668 O O . MET A 1 87 ? -15.747 1.830 12.816 1.00 94.81 87 MET A O 1
ATOM 672 N N . PRO A 1 88 ? -17.142 0.479 13.937 1.00 94.31 88 PRO A N 1
ATOM 673 C CA . PRO A 1 88 ? -16.332 -0.710 13.715 1.00 94.31 88 PRO A CA 1
ATOM 674 C C . PRO A 1 88 ? -16.131 -0.991 12.222 1.00 94.31 88 PRO A C 1
ATOM 676 O O . PRO A 1 88 ? -17.038 -0.806 11.403 1.00 94.31 88 PRO A O 1
ATOM 679 N N . ILE A 1 89 ? -14.931 -1.471 11.905 1.00 93.56 89 ILE A N 1
ATOM 680 C CA . ILE A 1 89 ? -14.568 -2.065 10.620 1.00 93.56 89 ILE A CA 1
ATOM 681 C C . ILE A 1 89 ? -14.627 -3.580 10.804 1.00 93.56 89 ILE A C 1
ATOM 683 O O . ILE A 1 89 ? -14.091 -4.107 11.781 1.00 93.56 89 ILE A O 1
ATOM 687 N N . THR A 1 90 ? -15.324 -4.264 9.902 1.00 85.94 90 THR A N 1
ATOM 688 C CA . THR A 1 90 ? -15.639 -5.695 10.008 1.00 85.94 90 THR A CA 1
ATOM 689 C C . THR A 1 90 ? -14.449 -6.589 9.679 1.00 85.94 90 THR A C 1
ATOM 691 O O . THR A 1 90 ? -14.301 -7.652 10.278 1.00 85.94 90 THR A O 1
ATOM 694 N N . GLU A 1 91 ? -13.587 -6.153 8.763 1.00 92.50 91 GLU A N 1
ATOM 695 C CA . GLU A 1 91 ? -12.476 -6.946 8.251 1.00 92.50 91 GLU A CA 1
ATOM 696 C C . GLU A 1 91 ? -11.218 -6.087 8.071 1.00 92.50 91 GLU A C 1
ATOM 698 O O . GLU A 1 91 ? -11.274 -4.931 7.659 1.00 92.50 91 GLU A O 1
ATOM 703 N N . ARG A 1 92 ? -10.058 -6.672 8.383 1.00 93.94 92 ARG A N 1
ATOM 704 C CA . ARG A 1 92 ? -8.752 -6.081 8.085 1.00 93.94 92 ARG A CA 1
ATOM 705 C C . ARG A 1 92 ? -8.363 -6.377 6.642 1.00 93.94 92 ARG A C 1
ATOM 707 O O . ARG A 1 92 ? -8.323 -7.540 6.250 1.00 93.94 92 ARG A O 1
ATOM 714 N N . VAL A 1 93 ? -7.958 -5.350 5.908 1.00 94.62 93 VAL A N 1
ATOM 715 C CA . VAL A 1 93 ? -7.531 -5.449 4.510 1.00 94.62 93 VAL A CA 1
ATOM 716 C C . VAL A 1 93 ? -6.049 -5.112 4.436 1.00 94.62 93 VAL A C 1
ATOM 718 O O . VAL A 1 93 ? -5.673 -3.953 4.313 1.00 94.62 93 VAL A O 1
ATOM 721 N N . SER A 1 94 ? -5.193 -6.129 4.571 1.00 91.94 94 SER A N 1
ATOM 722 C CA . SER A 1 94 ? -3.744 -5.915 4.530 1.00 91.94 94 SER A CA 1
ATOM 723 C C . SER A 1 94 ? -3.248 -5.711 3.099 1.00 91.94 94 SER A C 1
ATOM 725 O O . SER A 1 94 ? -3.700 -6.404 2.186 1.00 91.94 94 SER A O 1
ATOM 727 N N . GLY A 1 95 ? -2.263 -4.835 2.900 1.00 90.88 95 GLY A N 1
ATOM 728 C CA . GLY A 1 95 ? -1.646 -4.609 1.592 1.00 90.88 95 GLY A CA 1
ATOM 729 C C . GLY A 1 95 ? -1.019 -5.879 1.007 1.00 90.88 95 GLY A C 1
ATOM 730 O O . GLY A 1 95 ? -1.102 -6.110 -0.194 1.00 90.88 95 GLY A O 1
ATOM 731 N N . VAL A 1 96 ? -0.465 -6.756 1.855 1.00 91.31 96 VAL A N 1
ATOM 732 C CA . VAL A 1 96 ? 0.079 -8.058 1.423 1.00 91.31 96 VAL A CA 1
ATOM 733 C C . VAL A 1 96 ? -1.026 -8.947 0.853 1.00 91.31 96 VAL A C 1
ATOM 735 O O . VAL A 1 96 ? -0.855 -9.537 -0.209 1.00 91.31 96 VAL A O 1
ATOM 738 N N . ASP A 1 97 ? -2.156 -9.068 1.547 1.00 93.88 97 ASP A N 1
ATOM 739 C CA . ASP A 1 97 ? -3.247 -9.928 1.082 1.00 93.88 97 ASP A CA 1
ATOM 740 C C . ASP A 1 97 ? -3.964 -9.314 -0.126 1.00 93.88 97 ASP A C 1
ATOM 742 O O . ASP A 1 97 ? -4.362 -10.036 -1.036 1.00 93.88 97 ASP A O 1
ATOM 746 N N . LEU A 1 98 ? -4.068 -7.985 -0.177 1.00 96.75 98 LEU A N 1
ATOM 747 C CA . LEU A 1 98 ? -4.675 -7.267 -1.290 1.00 96.75 98 LEU A CA 1
ATOM 748 C C . LEU A 1 98 ? -3.867 -7.443 -2.585 1.00 96.75 98 LEU A C 1
ATOM 750 O O . LEU A 1 98 ? -4.443 -7.822 -3.601 1.00 96.75 98 LEU A O 1
ATOM 754 N N . VAL A 1 99 ? -2.537 -7.278 -2.545 1.00 97.88 99 VAL A N 1
ATOM 755 C CA . VAL A 1 99 ? -1.664 -7.561 -3.704 1.00 97.88 99 VAL A CA 1
ATOM 756 C C . VAL A 1 99 ? -1.792 -9.019 -4.143 1.00 97.88 99 VAL A C 1
ATOM 758 O O . VAL A 1 99 ? -1.899 -9.289 -5.335 1.00 97.88 99 VAL A O 1
ATOM 761 N N . ASP A 1 100 ? -1.823 -9.965 -3.199 1.00 97.19 100 ASP A N 1
ATOM 762 C CA . ASP A 1 100 ? -1.966 -11.388 -3.520 1.00 97.19 100 ASP A CA 1
ATOM 763 C C . ASP A 1 100 ? -3.264 -11.686 -4.279 1.00 97.19 100 ASP A C 1
ATOM 765 O O . ASP A 1 100 ? -3.254 -12.412 -5.273 1.00 97.19 100 ASP A O 1
ATOM 769 N N . ARG A 1 101 ? -4.378 -11.094 -3.835 1.00 98.12 101 ARG A N 1
ATOM 770 C CA . ARG A 1 101 ? -5.687 -11.252 -4.477 1.00 98.12 101 ARG A CA 1
ATOM 771 C C . ARG A 1 101 ? -5.748 -10.559 -5.836 1.00 98.12 101 ARG A C 1
ATOM 773 O O . ARG A 1 101 ? -6.319 -11.136 -6.753 1.00 98.12 101 ARG A O 1
ATOM 780 N N . ILE A 1 102 ? -5.128 -9.388 -5.993 1.00 98.44 102 ILE A N 1
ATOM 781 C CA . ILE A 1 102 ? -5.044 -8.692 -7.288 1.00 98.44 102 ILE A CA 1
ATOM 782 C C . ILE A 1 102 ? -4.192 -9.485 -8.286 1.00 98.44 102 ILE A C 1
ATOM 784 O O . ILE A 1 102 ? -4.570 -9.594 -9.447 1.00 98.44 102 ILE A O 1
ATOM 788 N N . CYS A 1 103 ? -3.089 -10.103 -7.854 1.00 98.06 103 CYS A N 1
ATOM 789 C CA . CYS A 1 103 ? -2.324 -11.013 -8.711 1.00 98.06 103 CYS A CA 1
ATOM 790 C C . CYS A 1 103 ? -3.153 -12.227 -9.160 1.00 98.06 103 CYS A C 1
ATOM 792 O O . CYS A 1 103 ? -3.049 -12.629 -10.315 1.00 98.06 103 CYS A O 1
ATOM 794 N N . GLY A 1 104 ? -4.000 -12.775 -8.282 1.00 97.62 104 GLY A N 1
ATOM 795 C CA . GLY A 1 104 ? -4.975 -13.800 -8.666 1.00 97.62 104 GLY A CA 1
ATOM 796 C C . GLY A 1 104 ? -5.971 -13.290 -9.714 1.00 97.62 104 GLY A C 1
ATOM 797 O O . GLY A 1 104 ? -6.135 -13.912 -10.755 1.00 97.62 104 GLY A O 1
ATOM 798 N N . LEU A 1 105 ? -6.561 -12.107 -9.503 1.00 96.88 105 LEU A N 1
ATOM 799 C CA . LEU A 1 105 ? -7.475 -11.489 -10.475 1.00 96.88 105 LEU A CA 1
ATOM 800 C C . LEU A 1 105 ? -6.798 -11.174 -11.813 1.00 96.88 105 LEU A C 1
ATOM 802 O O . LEU A 1 105 ? -7.431 -11.282 -12.856 1.00 96.88 105 LEU A O 1
ATOM 806 N N . SER A 1 106 ? -5.520 -10.796 -11.805 1.00 97.88 106 SER A N 1
ATOM 807 C CA . SER A 1 106 ? -4.741 -10.568 -13.024 1.00 97.88 106 SER A CA 1
ATOM 808 C C . SER A 1 106 ? -4.620 -11.833 -13.870 1.00 97.88 106 SER A C 1
ATOM 810 O O . SER A 1 106 ? -4.682 -11.730 -15.092 1.00 97.88 106 SER A O 1
ATOM 812 N N . ALA A 1 107 ? -4.531 -13.015 -13.253 1.00 94.69 107 ALA A N 1
ATOM 813 C CA . ALA A 1 107 ? -4.537 -14.274 -13.993 1.00 94.69 107 ALA A CA 1
ATOM 814 C C . ALA A 1 107 ? -5.857 -14.511 -14.745 1.00 94.69 107 ALA A C 1
ATOM 816 O O . ALA A 1 107 ? -5.839 -15.000 -15.872 1.00 94.69 107 ALA A O 1
ATOM 817 N N . ASP A 1 108 ? -6.984 -14.096 -14.161 1.00 93.69 108 ASP A N 1
ATOM 818 C CA . ASP A 1 108 ? -8.313 -14.272 -14.756 1.00 93.69 108 ASP A CA 1
ATOM 819 C C . ASP A 1 108 ? -8.686 -13.153 -15.746 1.00 93.69 108 ASP A C 1
ATOM 821 O O . ASP A 1 108 ? -9.385 -13.382 -16.733 1.00 93.69 108 ASP A O 1
ATOM 825 N N . LYS A 1 109 ? -8.266 -11.916 -15.462 1.00 96.94 109 LYS A N 1
ATOM 826 C CA . LYS A 1 109 ? -8.693 -10.693 -16.168 1.00 96.94 109 LYS A CA 1
ATOM 827 C C . LYS A 1 109 ? -7.635 -10.115 -17.103 1.00 96.94 109 LYS A C 1
ATOM 829 O O . LYS A 1 109 ? -7.951 -9.237 -17.898 1.00 96.94 109 LYS A O 1
ATOM 834 N N . GLY A 1 110 ? -6.389 -10.567 -16.997 1.00 97.12 110 GLY A N 1
ATOM 835 C CA . GLY A 1 110 ? -5.262 -10.062 -17.778 1.00 97.12 110 GLY A CA 1
ATOM 836 C C . GLY A 1 110 ? -4.693 -8.722 -17.302 1.00 97.12 110 GLY A C 1
ATOM 837 O O . GLY A 1 110 ? -3.879 -8.140 -18.023 1.00 97.12 110 GLY A O 1
ATOM 838 N N . TYR A 1 111 ? -5.086 -8.234 -16.115 1.00 98.44 111 TYR A N 1
ATOM 839 C CA . TYR A 1 111 ? -4.624 -6.947 -15.583 1.00 98.44 111 TYR A CA 1
ATOM 840 C C . TYR A 1 111 ? -3.100 -6.853 -15.553 1.00 98.44 111 TYR A C 1
ATOM 842 O O . TYR A 1 111 ? -2.428 -7.745 -15.034 1.00 98.44 111 TYR A O 1
ATOM 850 N N . ARG A 1 112 ? -2.558 -5.754 -16.069 1.00 98.56 112 ARG A N 1
ATOM 851 C CA . ARG A 1 112 ? -1.122 -5.489 -16.169 1.00 98.56 112 ARG A CA 1
ATOM 852 C C . ARG A 1 112 ? -0.605 -4.966 -14.833 1.00 98.56 112 ARG A C 1
ATOM 854 O O . ARG A 1 112 ? -1.034 -3.912 -14.369 1.00 98.56 112 ARG A O 1
ATOM 861 N N . ILE A 1 113 ? 0.316 -5.690 -14.208 1.00 98.75 113 ILE A N 1
ATOM 862 C CA . ILE A 1 113 ? 0.844 -5.358 -12.878 1.00 98.75 113 ILE A CA 1
ATOM 863 C C . ILE A 1 113 ? 2.313 -4.939 -12.969 1.00 98.75 113 ILE A C 1
ATOM 865 O O . ILE A 1 113 ? 3.121 -5.652 -13.562 1.00 98.75 113 ILE A O 1
ATOM 869 N N . PHE A 1 114 ? 2.687 -3.843 -12.308 1.00 98.81 114 PHE A N 1
ATOM 870 C CA . PHE A 1 114 ? 4.082 -3.437 -12.135 1.00 98.81 114 PHE A CA 1
ATOM 871 C C . PHE A 1 114 ? 4.486 -3.405 -10.657 1.00 98.81 114 PHE A C 1
ATOM 873 O O . PHE A 1 114 ? 3.773 -2.858 -9.811 1.00 98.81 114 PHE A O 1
ATOM 880 N N . PHE A 1 115 ? 5.655 -3.967 -10.336 1.00 98.75 115 PHE A N 1
ATOM 881 C CA . PHE 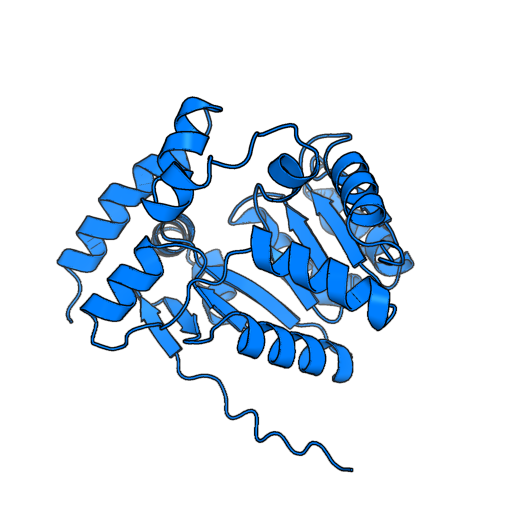A 1 115 ? 6.243 -3.941 -8.990 1.00 98.75 115 PHE A CA 1
ATOM 882 C C . PHE A 1 115 ? 7.431 -2.969 -8.923 1.00 98.75 115 PHE A C 1
ATOM 884 O O . PHE A 1 115 ? 8.490 -3.243 -9.477 1.00 98.75 115 PHE A O 1
ATOM 891 N N . LEU A 1 116 ? 7.304 -1.862 -8.192 1.00 98.44 116 LEU A N 1
ATOM 892 C CA . LEU A 1 116 ? 8.378 -0.882 -8.000 1.00 98.44 116 LEU A CA 1
ATOM 893 C C . LEU A 1 116 ? 8.778 -0.801 -6.525 1.00 98.44 116 LEU A C 1
ATOM 895 O O . LEU A 1 116 ? 7.950 -0.497 -5.678 1.00 98.44 116 LEU A O 1
ATOM 899 N N . GLY A 1 117 ? 10.036 -1.020 -6.166 1.00 96.88 117 GLY A N 1
ATOM 900 C CA . GLY A 1 117 ? 10.500 -0.812 -4.793 1.00 96.88 117 GLY A CA 1
ATOM 901 C C . GLY A 1 117 ? 11.363 -1.939 -4.245 1.00 96.88 117 GLY A C 1
ATOM 902 O O . GLY A 1 117 ? 11.832 -2.804 -4.972 1.00 96.88 117 GLY A O 1
ATOM 903 N N . ALA A 1 118 ? 11.567 -1.931 -2.928 1.00 94.44 118 ALA A N 1
ATOM 904 C CA . ALA A 1 118 ? 12.463 -2.843 -2.221 1.00 94.44 118 ALA A CA 1
ATOM 905 C C . ALA A 1 118 ? 13.930 -2.786 -2.707 1.00 94.44 118 ALA A C 1
ATOM 907 O O . ALA A 1 118 ? 14.324 -1.918 -3.488 1.00 94.44 118 ALA A O 1
ATOM 908 N N . ALA A 1 119 ? 14.773 -3.658 -2.147 1.00 93.69 119 ALA A N 1
ATOM 909 C CA . ALA A 1 119 ? 16.192 -3.751 -2.499 1.00 93.69 119 ALA A CA 1
ATOM 910 C C . ALA A 1 119 ? 16.392 -4.382 -3.891 1.00 93.69 119 ALA A C 1
ATOM 912 O O . ALA A 1 119 ? 15.508 -5.120 -4.329 1.00 93.69 119 ALA A O 1
ATOM 913 N N . PRO A 1 120 ? 17.546 -4.155 -4.553 1.00 95.50 120 PRO A N 1
ATOM 914 C CA . PRO A 1 120 ? 17.884 -4.824 -5.810 1.00 95.50 120 PRO A CA 1
ATOM 915 C C . PRO A 1 120 ? 17.612 -6.335 -5.766 1.00 95.50 120 PRO A C 1
ATOM 917 O O . PRO A 1 120 ? 18.000 -7.007 -4.804 1.00 95.50 120 PRO A O 1
ATOM 920 N N . GLY A 1 121 ? 16.894 -6.846 -6.770 1.00 95.81 121 GLY A N 1
ATOM 921 C CA . GLY A 1 121 ? 16.504 -8.254 -6.908 1.00 95.81 121 GLY A CA 1
ATOM 922 C C . GLY A 1 121 ? 15.256 -8.677 -6.118 1.00 95.81 121 GLY A C 1
ATOM 923 O O . GLY A 1 121 ? 14.751 -9.780 -6.321 1.00 95.81 121 GLY A O 1
ATOM 924 N N . VAL A 1 122 ? 14.743 -7.855 -5.191 1.00 96.12 122 VAL A N 1
ATOM 925 C CA . VAL A 1 122 ? 13.598 -8.238 -4.343 1.00 96.12 122 VAL A CA 1
ATOM 926 C C . VAL A 1 122 ? 12.270 -8.119 -5.087 1.00 96.12 122 VAL A C 1
ATOM 928 O O . VAL A 1 122 ? 11.421 -8.996 -4.925 1.00 96.12 122 VAL A O 1
ATOM 931 N N . 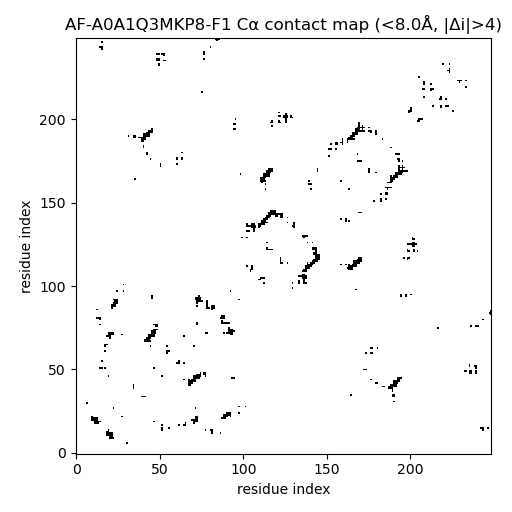ALA A 1 123 ? 12.072 -7.059 -5.875 1.00 97.19 123 ALA A N 1
ATOM 932 C CA . ALA A 1 123 ? 10.844 -6.873 -6.650 1.00 97.19 123 ALA A CA 1
ATOM 933 C C . ALA A 1 123 ? 10.734 -7.924 -7.764 1.00 97.19 123 ALA A C 1
ATOM 935 O O . ALA A 1 123 ? 9.665 -8.489 -7.981 1.00 97.19 123 ALA A O 1
ATOM 936 N N . GLU A 1 124 ? 11.855 -8.239 -8.406 1.00 98.12 124 GLU A N 1
ATOM 937 C CA . GLU A 1 124 ? 11.981 -9.220 -9.479 1.00 98.12 124 GLU A CA 1
ATOM 938 C C . GLU A 1 124 ? 11.680 -10.631 -8.957 1.00 98.12 124 GLU A C 1
ATOM 940 O O . GLU A 1 124 ? 10.791 -11.309 -9.472 1.00 98.12 124 GLU A O 1
ATOM 945 N N . LEU A 1 125 ? 12.310 -11.033 -7.847 1.00 98.00 125 LEU A N 1
ATOM 946 C CA . LEU A 1 125 ? 12.035 -12.324 -7.212 1.00 98.00 125 LEU A CA 1
ATOM 947 C C . LEU A 1 125 ? 10.601 -12.416 -6.664 1.00 98.00 125 LEU A C 1
ATOM 949 O O . LEU A 1 125 ? 9.987 -13.485 -6.685 1.00 98.00 125 LEU A O 1
ATOM 953 N N . ALA A 1 126 ? 10.049 -11.310 -6.153 1.00 97.56 126 ALA A N 1
ATOM 954 C CA . ALA A 1 126 ? 8.644 -11.253 -5.764 1.00 97.56 126 ALA A CA 1
ATOM 955 C C . ALA A 1 126 ? 7.732 -11.483 -6.977 1.00 97.56 126 ALA A C 1
ATOM 957 O O . ALA A 1 126 ? 6.821 -12.302 -6.890 1.00 97.56 126 ALA A O 1
ATOM 958 N N . ALA A 1 127 ? 7.997 -10.823 -8.107 1.00 98.12 127 ALA A N 1
ATOM 959 C CA . ALA A 1 127 ? 7.238 -11.004 -9.339 1.00 98.12 127 ALA A CA 1
ATOM 960 C C . ALA A 1 127 ? 7.293 -12.456 -9.837 1.00 98.12 127 ALA A C 1
ATOM 962 O O . ALA A 1 127 ? 6.251 -13.046 -10.116 1.00 98.12 127 ALA A O 1
ATOM 963 N N . GLU A 1 128 ? 8.474 -13.075 -9.877 1.00 97.94 128 GLU A N 1
ATOM 964 C CA . GLU A 1 128 ? 8.630 -14.487 -10.255 1.00 97.94 128 GLU A CA 1
ATOM 965 C C . GLU A 1 128 ? 7.788 -15.418 -9.377 1.00 97.94 128 GLU A C 1
ATOM 967 O O . GLU A 1 128 ? 7.014 -16.232 -9.883 1.00 97.94 128 GLU A O 1
ATOM 972 N N . LYS A 1 129 ? 7.869 -15.263 -8.052 1.00 97.62 129 LYS A N 1
ATOM 973 C CA . LYS A 1 129 ? 7.091 -16.085 -7.117 1.00 97.62 129 LYS A CA 1
ATOM 974 C C . LYS A 1 129 ? 5.591 -15.860 -7.241 1.00 97.62 129 LYS A C 1
ATOM 976 O O . LYS A 1 129 ? 4.827 -16.811 -7.093 1.00 97.62 129 LYS A O 1
ATOM 981 N N . MET A 1 130 ? 5.166 -14.635 -7.533 1.00 97.62 130 MET A N 1
ATOM 982 C CA . MET A 1 130 ? 3.756 -14.326 -7.754 1.00 97.62 130 MET A CA 1
ATOM 983 C C . MET A 1 130 ? 3.232 -14.928 -9.061 1.00 97.62 130 MET A C 1
ATOM 985 O O . MET A 1 130 ? 2.127 -15.466 -9.051 1.00 97.62 130 MET A O 1
ATOM 989 N N . ARG A 1 131 ? 4.029 -14.944 -10.140 1.00 97.69 131 ARG A N 1
ATOM 990 C CA . ARG A 1 131 ? 3.686 -15.658 -11.387 1.00 97.69 131 ARG A CA 1
ATOM 991 C C . ARG A 1 131 ? 3.583 -17.171 -11.180 1.00 97.69 131 ARG A C 1
ATOM 993 O O . ARG A 1 131 ? 2.695 -17.800 -11.742 1.00 97.69 131 ARG A O 1
ATOM 1000 N N . LEU A 1 132 ? 4.461 -17.754 -10.359 1.00 97.19 132 LEU A N 1
ATOM 1001 C CA . LEU A 1 132 ? 4.397 -19.181 -10.013 1.00 97.19 132 LEU A CA 1
ATOM 1002 C C . LEU A 1 132 ? 3.174 -19.516 -9.151 1.00 97.19 132 LEU A C 1
ATOM 1004 O O . LEU A 1 132 ? 2.559 -20.562 -9.333 1.00 97.19 132 LEU A O 1
ATOM 1008 N N . LYS A 1 133 ? 2.829 -18.641 -8.200 1.00 97.00 133 LYS A N 1
ATOM 1009 C CA . LYS A 1 133 ? 1.680 -18.835 -7.309 1.00 97.00 133 LYS A CA 1
ATOM 1010 C C . LYS A 1 133 ? 0.343 -18.671 -8.035 1.00 97.00 133 LYS A C 1
ATOM 1012 O O . LYS A 1 133 ? -0.588 -19.410 -7.730 1.00 97.00 133 LYS A O 1
ATOM 1017 N N . HIS A 1 134 ? 0.260 -17.721 -8.963 1.00 97.69 134 HIS A N 1
ATOM 1018 C CA . HIS A 1 134 ? -0.936 -17.416 -9.751 1.00 97.69 134 HIS A CA 1
ATOM 1019 C C . HIS A 1 134 ? -0.612 -17.564 -11.246 1.00 97.69 134 HIS A C 1
ATOM 1021 O O . HIS A 1 134 ? -0.291 -16.564 -11.897 1.00 97.69 134 HIS A O 1
ATOM 1027 N N . PRO A 1 135 ? -0.637 -18.794 -11.801 1.00 97.06 135 PRO A N 1
ATOM 1028 C CA . PRO A 1 135 ? -0.365 -19.019 -13.219 1.00 97.06 135 PRO A CA 1
ATOM 1029 C C . PRO A 1 135 ? -1.278 -18.165 -14.104 1.00 97.06 135 PRO A C 1
ATOM 1031 O O . PRO A 1 135 ? -2.492 -18.206 -13.950 1.00 97.06 135 PRO A O 1
ATOM 1034 N N . GLY A 1 136 ? -0.691 -17.389 -15.018 1.00 95.25 136 GLY A N 1
ATOM 1035 C CA . GLY A 1 136 ? -1.411 -16.423 -15.861 1.00 95.25 136 GLY A CA 1
ATOM 1036 C C . GLY A 1 136 ? -1.341 -14.973 -15.370 1.00 95.25 136 GLY A C 1
ATOM 1037 O O . GLY A 1 136 ? -1.668 -14.068 -16.130 1.00 95.25 136 GLY A O 1
ATOM 1038 N N . CYS A 1 137 ? -0.862 -14.724 -14.145 1.00 97.69 137 CYS A N 1
ATOM 1039 C CA . CYS A 1 137 ? -0.679 -13.371 -13.618 1.00 97.69 137 CYS A CA 1
ATOM 1040 C C . CYS A 1 137 ? 0.268 -12.544 -14.507 1.00 97.69 137 CYS A C 1
ATOM 1042 O O . CYS A 1 137 ? 1.440 -12.887 -14.708 1.00 97.69 137 CYS A O 1
ATOM 1044 N N . ASN A 1 138 ? -0.244 -11.427 -15.020 1.00 98.25 138 ASN A N 1
ATOM 1045 C CA . ASN A 1 138 ? 0.412 -10.584 -16.010 1.00 98.25 138 ASN A CA 1
ATOM 1046 C C . ASN A 1 138 ? 1.226 -9.467 -15.342 1.00 98.25 138 ASN A C 1
ATOM 1048 O O . ASN A 1 138 ? 0.855 -8.292 -15.339 1.00 98.25 138 ASN A O 1
ATOM 1052 N N . ILE A 1 139 ? 2.360 -9.843 -14.749 1.00 98.50 139 ILE A N 1
ATOM 1053 C CA . ILE A 1 139 ? 3.321 -8.868 -14.222 1.00 98.50 139 ILE A CA 1
ATOM 1054 C C . ILE A 1 139 ? 4.182 -8.362 -15.381 1.00 98.50 139 ILE A C 1
ATOM 1056 O O . ILE A 1 139 ? 5.027 -9.103 -15.886 1.00 98.50 139 ILE A O 1
ATOM 1060 N N . VAL A 1 140 ? 3.969 -7.113 -15.787 1.00 98.44 140 VAL A N 1
ATOM 1061 C CA . VAL A 1 140 ? 4.578 -6.483 -16.972 1.00 98.44 140 VAL A CA 1
ATOM 1062 C C . VAL A 1 140 ? 5.934 -5.840 -16.687 1.00 98.44 140 VAL A C 1
ATOM 1064 O O . VAL A 1 140 ? 6.677 -5.543 -17.616 1.00 98.44 140 VAL A O 1
ATOM 1067 N N . GLY A 1 141 ? 6.292 -5.678 -15.414 1.00 98.31 141 GLY A N 1
ATOM 1068 C CA . GLY A 1 141 ? 7.611 -5.203 -15.019 1.00 98.31 141 GLY A CA 1
ATOM 1069 C C . GLY A 1 141 ? 7.848 -5.270 -13.515 1.00 98.31 141 GLY A C 1
ATOM 1070 O O . GLY A 1 141 ? 6.914 -5.348 -12.711 1.00 98.31 141 GLY A O 1
ATOM 1071 N N . ALA A 1 142 ? 9.123 -5.282 -13.141 1.00 98.31 142 ALA A N 1
ATOM 1072 C CA . ALA A 1 142 ? 9.573 -5.215 -11.761 1.00 98.31 142 ALA A CA 1
ATOM 1073 C C . ALA A 1 142 ? 10.896 -4.444 -11.688 1.00 98.31 142 ALA A C 1
ATOM 1075 O O . ALA A 1 142 ? 11.746 -4.616 -12.559 1.00 98.31 142 ALA A O 1
ATOM 1076 N N . ARG A 1 143 ? 11.059 -3.597 -10.668 1.00 97.31 143 ARG A N 1
ATOM 1077 C CA . ARG A 1 143 ? 12.250 -2.758 -10.485 1.00 97.31 143 ARG A CA 1
ATOM 1078 C C . ARG A 1 143 ? 12.471 -2.403 -9.022 1.00 97.31 143 ARG A C 1
ATOM 1080 O O . ARG A 1 143 ? 11.518 -2.175 -8.276 1.00 97.31 143 ARG A O 1
ATOM 1087 N N . HIS A 1 144 ? 13.730 -2.275 -8.614 1.00 96.06 144 HIS A N 1
ATOM 1088 C CA . HIS A 1 144 ? 14.080 -1.862 -7.256 1.00 96.06 144 HIS A CA 1
ATOM 1089 C C . HIS A 1 144 ? 13.761 -0.387 -6.942 1.00 96.06 144 HIS A C 1
ATOM 1091 O O . HIS A 1 144 ? 13.709 0.472 -7.818 1.00 96.06 144 HIS A O 1
ATOM 1097 N N . GLY A 1 145 ? 13.642 -0.062 -5.651 1.00 93.06 145 GLY A N 1
ATOM 1098 C CA . GLY A 1 145 ? 13.315 1.288 -5.157 1.00 93.06 145 GLY A CA 1
ATOM 1099 C C . GLY A 1 145 ? 14.507 2.194 -4.841 1.00 93.06 145 GLY A C 1
ATOM 1100 O O . GLY A 1 145 ? 14.321 3.324 -4.399 1.00 93.06 145 GLY A O 1
ATOM 1101 N N . PHE A 1 146 ? 15.735 1.693 -4.985 1.00 89.25 146 PHE A N 1
ATOM 1102 C CA . PHE A 1 146 ? 16.948 2.443 -4.650 1.00 89.25 146 PHE A CA 1
ATOM 1103 C C . PHE A 1 146 ? 17.469 3.207 -5.863 1.00 89.25 146 PHE A C 1
ATOM 1105 O O . PHE A 1 146 ? 18.324 2.720 -6.591 1.00 89.25 146 PHE A O 1
ATOM 1112 N N . PHE A 1 147 ? 16.939 4.407 -6.066 1.00 89.88 147 PHE A N 1
ATOM 1113 C CA . PHE A 1 147 ? 17.406 5.355 -7.074 1.00 89.88 147 PHE A CA 1
ATOM 1114 C C . PHE A 1 147 ? 17.477 6.776 -6.489 1.00 89.88 147 PHE A C 1
ATOM 1116 O O . PHE A 1 147 ? 16.809 7.046 -5.474 1.00 89.88 147 PHE A O 1
ATOM 1123 N N . PRO A 1 148 ? 18.305 7.657 -7.085 1.00 87.62 148 PRO A N 1
ATOM 1124 C CA . PRO A 1 148 ? 18.380 9.071 -6.725 1.00 87.62 148 PRO A CA 1
ATOM 1125 C C . PRO A 1 148 ? 17.007 9.759 -6.802 1.00 87.62 148 PRO A C 1
ATOM 1127 O O . PRO A 1 148 ? 16.202 9.431 -7.668 1.00 87.62 148 PRO A O 1
ATOM 1130 N N . ALA A 1 149 ? 16.713 10.682 -5.883 1.00 74.19 149 ALA A N 1
ATOM 1131 C CA . ALA A 1 149 ? 15.386 11.313 -5.784 1.00 74.19 149 ALA A CA 1
ATOM 1132 C C . ALA A 1 149 ? 15.052 12.238 -6.972 1.00 74.19 149 ALA A C 1
ATOM 1134 O O . ALA A 1 149 ? 13.892 12.427 -7.315 1.00 74.19 149 ALA A O 1
ATOM 1135 N N . ASP A 1 150 ? 16.068 12.785 -7.634 1.00 84.31 150 ASP A N 1
ATOM 1136 C CA . ASP A 1 150 ? 15.948 13.545 -8.883 1.00 84.31 150 ASP A CA 1
ATOM 1137 C C . ASP A 1 150 ? 15.592 12.662 -10.093 1.00 84.31 150 ASP A C 1
ATOM 1139 O O . ASP A 1 150 ? 15.246 13.171 -11.156 1.00 84.31 150 ASP A O 1
ATOM 1143 N N . SER A 1 151 ? 15.625 11.336 -9.933 1.00 92.00 151 SER A N 1
ATOM 1144 C CA . SER A 1 151 ? 15.282 10.382 -10.987 1.00 92.00 151 SER A CA 1
ATOM 1145 C C . SER A 1 151 ? 13.807 9.968 -10.986 1.00 92.00 151 SER A C 1
ATOM 1147 O O . SER A 1 151 ? 13.422 9.176 -11.841 1.00 92.00 151 SER A O 1
ATOM 1149 N N . ASP A 1 152 ? 12.966 10.473 -10.073 1.00 94.56 152 ASP A N 1
ATOM 1150 C CA . ASP A 1 152 ? 11.565 10.039 -9.928 1.00 94.56 152 ASP A CA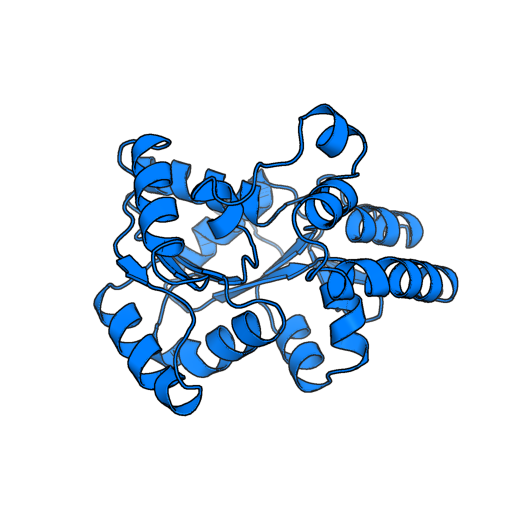 1
ATOM 1151 C C . ASP A 1 152 ? 10.783 10.101 -11.257 1.00 94.56 152 ASP A C 1
ATOM 1153 O O . ASP A 1 152 ? 10.105 9.138 -11.613 1.00 94.56 152 ASP A O 1
ATOM 1157 N N . ALA A 1 153 ? 10.940 11.177 -12.037 1.00 95.62 153 ALA A N 1
ATOM 1158 C CA . AL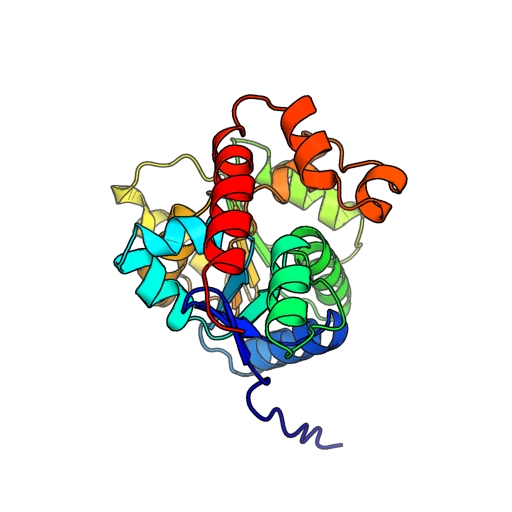A A 1 153 ? 10.288 11.330 -13.342 1.00 95.62 153 ALA A CA 1
ATOM 1159 C C . ALA A 1 153 ? 10.804 10.336 -14.399 1.00 95.62 153 ALA A C 1
ATOM 1161 O O . ALA A 1 153 ? 10.023 9.815 -15.192 1.00 95.62 153 ALA A O 1
ATOM 1162 N N . ILE A 1 154 ? 12.106 10.031 -14.387 1.00 96.25 154 ILE A N 1
ATOM 1163 C CA . ILE A 1 154 ? 12.711 9.030 -15.279 1.00 96.25 154 ILE A CA 1
ATOM 1164 C C . ILE A 1 154 ? 12.143 7.648 -14.945 1.00 96.25 154 ILE A C 1
ATOM 1166 O O . ILE A 1 154 ? 11.721 6.913 -15.833 1.00 96.25 154 ILE A O 1
ATOM 1170 N N . ILE A 1 155 ? 12.057 7.322 -13.652 1.00 96.81 155 ILE A N 1
ATOM 1171 C CA . ILE A 1 155 ? 11.507 6.043 -13.194 1.00 96.81 155 ILE A CA 1
ATOM 1172 C C . ILE A 1 155 ? 10.032 5.939 -13.563 1.00 96.81 155 ILE A C 1
ATOM 1174 O O . ILE A 1 155 ? 9.582 4.890 -14.014 1.00 96.81 155 ILE A O 1
ATOM 1178 N N . ALA A 1 156 ? 9.279 7.022 -13.388 1.00 97.44 156 ALA A N 1
ATOM 1179 C CA . ALA A 1 156 ? 7.885 7.083 -13.784 1.00 97.44 156 ALA A CA 1
ATOM 1180 C C . ALA A 1 156 ? 7.701 6.818 -15.284 1.00 97.44 156 ALA A C 1
ATOM 1182 O O . ALA A 1 156 ? 6.799 6.070 -15.652 1.00 97.44 156 ALA A O 1
ATOM 1183 N N . GLN A 1 157 ? 8.580 7.362 -16.131 1.00 97.50 157 GLN A N 1
ATOM 1184 C CA . GLN A 1 157 ? 8.550 7.129 -17.574 1.00 97.50 157 GLN A CA 1
ATOM 1185 C C . GLN A 1 157 ? 8.823 5.658 -17.927 1.00 97.50 157 GLN A C 1
ATOM 1187 O O . GLN A 1 157 ? 8.059 5.073 -18.692 1.00 97.50 157 GLN A O 1
ATOM 1192 N N . GLU A 1 158 ? 9.837 5.034 -17.315 1.00 96.25 158 GLU A N 1
ATOM 1193 C CA . GLU A 1 158 ? 10.123 3.597 -17.491 1.00 96.25 158 GLU A CA 1
ATOM 1194 C C . GLU A 1 158 ? 8.910 2.728 -17.110 1.00 96.25 158 GLU A C 1
ATOM 1196 O O . GLU A 1 158 ? 8.576 1.759 -17.792 1.00 96.25 158 GLU A O 1
ATOM 1201 N N . VAL A 1 159 ? 8.218 3.073 -16.018 1.00 97.94 159 VAL A N 1
ATOM 1202 C CA . VAL A 1 159 ? 6.997 2.365 -15.604 1.00 97.94 159 VAL A CA 1
ATOM 1203 C C . VAL A 1 159 ? 5.867 2.602 -16.611 1.00 97.94 159 VAL A C 1
ATOM 1205 O O . VAL A 1 159 ? 5.187 1.645 -16.990 1.00 97.94 159 VAL A O 1
ATOM 1208 N N . ALA A 1 160 ? 5.676 3.841 -17.072 1.00 97.88 160 ALA A N 1
ATOM 1209 C CA . ALA A 1 160 ? 4.619 4.226 -18.009 1.00 97.88 160 ALA A CA 1
ATOM 1210 C C . ALA A 1 160 ? 4.702 3.466 -19.344 1.00 97.88 160 ALA A C 1
ATOM 1212 O O . ALA A 1 160 ? 3.673 3.073 -19.895 1.00 97.88 160 ALA A O 1
ATOM 1213 N N . GLU A 1 161 ? 5.914 3.182 -19.835 1.00 97.94 161 GLU A N 1
ATOM 1214 C CA . GLU A 1 161 ? 6.145 2.385 -21.052 1.00 97.94 161 GLU A CA 1
ATOM 1215 C C . GLU A 1 161 ? 5.535 0.979 -20.966 1.00 97.94 161 GLU A C 1
ATOM 1217 O O . GLU A 1 161 ? 5.133 0.398 -21.976 1.00 97.94 161 GLU A O 1
ATOM 1222 N N . THR A 1 162 ? 5.396 0.441 -19.753 1.00 97.88 162 THR A N 1
ATOM 1223 C CA . THR A 1 162 ? 4.762 -0.860 -19.523 1.00 97.88 162 THR A CA 1
ATOM 1224 C C . THR A 1 162 ? 3.240 -0.791 -19.416 1.00 97.88 162 THR A C 1
ATOM 1226 O O . THR A 1 162 ? 2.605 -1.843 -19.355 1.00 97.88 162 THR A O 1
ATOM 1229 N N . GLN A 1 163 ? 2.634 0.400 -19.422 1.00 97.50 163 GLN A N 1
ATOM 1230 C CA . GLN A 1 163 ? 1.182 0.616 -19.348 1.00 97.50 163 GLN A CA 1
ATOM 1231 C C . GLN A 1 163 ? 0.492 -0.257 -18.277 1.00 97.50 163 GLN A C 1
ATOM 1233 O O . GLN A 1 163 ? -0.327 -1.113 -18.625 1.00 97.50 163 GLN A O 1
ATOM 1238 N N . PRO A 1 164 ? 0.866 -0.153 -16.990 1.00 98.19 164 PRO A N 1
ATOM 1239 C CA . PRO A 1 164 ? 0.276 -0.994 -15.958 1.00 98.19 164 PRO A CA 1
ATOM 1240 C C . PRO A 1 164 ? -1.140 -0.531 -15.591 1.00 98.19 164 PRO A C 1
ATOM 1242 O O . PRO A 1 164 ? -1.401 0.660 -15.458 1.00 98.19 164 PRO A O 1
ATOM 1245 N N . ASP A 1 165 ? -2.039 -1.479 -15.335 1.00 98.56 165 ASP A N 1
ATOM 1246 C CA . ASP A 1 165 ? -3.321 -1.202 -14.679 1.00 98.56 165 ASP A CA 1
ATOM 1247 C C . ASP A 1 165 ? -3.105 -0.976 -13.177 1.00 98.56 165 ASP A C 1
ATOM 1249 O O . ASP A 1 165 ? -3.679 -0.061 -12.588 1.00 98.56 165 ASP A O 1
ATOM 1253 N N . PHE A 1 166 ? -2.230 -1.792 -12.577 1.00 98.69 166 PHE A N 1
ATOM 1254 C CA . PHE A 1 166 ? -1.852 -1.726 -11.169 1.00 98.69 166 PHE A CA 1
ATOM 1255 C C . PHE A 1 166 ? -0.356 -1.466 -11.009 1.00 98.69 166 PHE A C 1
ATOM 1257 O O . PHE A 1 166 ? 0.478 -2.271 -11.431 1.00 98.69 166 PHE A O 1
ATOM 1264 N N . LEU A 1 167 ? -0.016 -0.393 -10.302 1.00 98.75 167 LEU A N 1
ATOM 1265 C CA . LEU A 1 167 ? 1.325 -0.118 -9.809 1.00 98.75 167 LEU A CA 1
ATOM 1266 C C . LEU A 1 167 ? 1.387 -0.354 -8.297 1.00 98.75 167 LEU A C 1
ATOM 1268 O O . LEU A 1 167 ? 0.686 0.292 -7.517 1.00 98.75 167 LEU A O 1
ATOM 1272 N N . PHE A 1 168 ? 2.293 -1.229 -7.865 1.00 98.75 168 PHE A N 1
ATOM 1273 C CA . PHE A 1 168 ? 2.582 -1.449 -6.450 1.00 98.75 168 PHE A CA 1
ATOM 1274 C C . PHE A 1 168 ? 3.947 -0.878 -6.077 1.00 98.75 168 PHE A C 1
ATOM 1276 O O . PHE A 1 168 ? 4.963 -1.277 -6.648 1.00 98.75 168 PHE A O 1
ATOM 1283 N N . VAL A 1 169 ? 3.975 0.023 -5.089 1.00 98.31 169 VAL A N 1
ATOM 1284 C CA . VAL A 1 169 ? 5.181 0.758 -4.685 1.00 98.31 169 VAL A CA 1
ATOM 1285 C C . VAL A 1 169 ? 5.639 0.362 -3.278 1.00 98.31 169 VAL A C 1
ATOM 1287 O O . VAL A 1 169 ? 4.962 0.608 -2.284 1.00 98.31 169 VAL A O 1
ATOM 1290 N N . ALA A 1 170 ? 6.820 -0.240 -3.170 1.00 96.00 170 ALA A N 1
ATOM 1291 C CA . ALA A 1 170 ? 7.414 -0.781 -1.946 1.00 96.00 170 ALA A CA 1
ATOM 1292 C C . ALA A 1 170 ? 8.633 0.038 -1.478 1.00 96.00 170 ALA A C 1
ATOM 1294 O O . ALA A 1 170 ? 9.715 -0.508 -1.251 1.00 96.00 170 ALA A O 1
ATOM 1295 N N . MET A 1 171 ? 8.487 1.361 -1.368 1.00 94.19 171 MET A N 1
ATOM 1296 C CA . MET A 1 171 ? 9.579 2.272 -0.971 1.00 94.19 171 MET A CA 1
ATOM 1297 C C . MET A 1 171 ? 9.510 2.729 0.492 1.00 94.19 171 MET A C 1
ATOM 1299 O O . MET A 1 171 ? 10.447 3.350 0.990 1.00 94.19 171 MET A O 1
ATOM 1303 N N . GLY A 1 172 ? 8.437 2.365 1.202 1.00 90.25 172 GLY A N 1
ATOM 1304 C CA . GLY A 1 172 ? 8.206 2.754 2.588 1.00 90.25 172 GLY A CA 1
ATOM 1305 C C . GLY A 1 172 ? 7.471 4.087 2.712 1.00 90.25 172 GLY A C 1
ATOM 1306 O O . GLY A 1 172 ? 7.533 4.939 1.830 1.00 90.25 172 GLY A O 1
ATOM 1307 N N . ILE A 1 173 ? 6.770 4.244 3.832 1.00 90.69 173 ILE A N 1
ATOM 1308 C CA . ILE A 1 173 ? 5.948 5.420 4.133 1.00 90.69 173 ILE A CA 1
ATOM 1309 C C . ILE A 1 173 ? 6.854 6.533 4.703 1.00 90.69 173 ILE A C 1
ATOM 1311 O O . ILE A 1 173 ? 7.694 6.225 5.561 1.00 90.69 173 ILE A O 1
ATOM 1315 N N . PRO A 1 174 ? 6.741 7.797 4.242 1.00 93.44 174 PRO A N 1
ATOM 1316 C CA . PRO A 1 174 ? 5.767 8.316 3.271 1.00 93.44 174 PRO A CA 1
ATOM 1317 C C . PRO A 1 174 ? 6.302 8.405 1.828 1.00 93.44 174 PRO A C 1
ATOM 1319 O O . PRO A 1 174 ? 5.620 8.924 0.948 1.00 93.44 174 PRO A O 1
ATOM 1322 N N . ARG A 1 175 ? 7.539 7.949 1.559 1.00 93.94 175 ARG A N 1
ATOM 1323 C CA . ARG A 1 175 ? 8.185 8.087 0.237 1.00 93.94 175 ARG A CA 1
ATOM 1324 C C . ARG A 1 175 ? 7.356 7.456 -0.883 1.00 93.94 175 ARG A C 1
ATOM 1326 O O . ARG A 1 175 ? 7.274 8.031 -1.959 1.00 93.94 175 ARG A O 1
ATOM 1333 N N . GLN A 1 176 ? 6.778 6.278 -0.652 1.00 95.75 176 GLN A N 1
ATOM 1334 C CA . GLN A 1 176 ? 5.996 5.572 -1.672 1.00 95.75 176 GLN A CA 1
ATOM 1335 C C . GLN A 1 176 ? 4.737 6.355 -2.065 1.00 95.75 176 GLN A C 1
ATOM 1337 O O . GLN A 1 176 ? 4.442 6.460 -3.249 1.00 95.75 176 GLN A O 1
ATOM 1342 N N . GLU A 1 177 ? 4.039 6.950 -1.097 1.00 96.81 177 GLU A N 1
ATOM 1343 C CA . GLU A 1 177 ? 2.859 7.764 -1.361 1.00 96.81 177 GLU A CA 1
ATOM 1344 C C . GLU A 1 177 ? 3.228 9.059 -2.088 1.00 96.81 177 GLU A C 1
ATOM 1346 O O . GLU A 1 177 ? 2.627 9.368 -3.116 1.00 96.81 177 GLU A O 1
ATOM 1351 N N . LYS A 1 178 ? 4.262 9.770 -1.615 1.00 96.31 178 LYS A N 1
ATOM 1352 C CA . LYS A 1 178 ? 4.747 11.009 -2.247 1.00 96.31 178 LYS A CA 1
ATOM 1353 C C . LYS A 1 178 ? 5.203 10.773 -3.690 1.00 96.31 178 LYS A C 1
ATOM 1355 O O . LYS A 1 178 ? 4.823 11.537 -4.570 1.00 96.31 178 LYS A O 1
ATOM 1360 N N . PHE A 1 179 ? 5.927 9.679 -3.948 1.00 97.19 179 PHE A N 1
ATOM 1361 C CA . PHE A 1 179 ? 6.319 9.280 -5.303 1.00 97.19 179 PHE A CA 1
ATOM 1362 C C . PHE A 1 179 ? 5.105 9.066 -6.206 1.00 97.19 179 PHE A C 1
ATOM 1364 O O . PHE A 1 179 ? 5.053 9.634 -7.293 1.00 97.19 179 PHE A O 1
ATOM 1371 N N . ILE A 1 180 ? 4.121 8.273 -5.757 1.00 97.56 180 ILE A N 1
ATOM 1372 C CA . ILE A 1 180 ? 2.910 8.006 -6.544 1.00 97.56 180 ILE A CA 1
ATOM 1373 C C . ILE A 1 180 ? 2.225 9.326 -6.888 1.00 97.56 180 ILE A C 1
ATOM 1375 O O . ILE A 1 180 ? 1.938 9.578 -8.053 1.00 97.56 180 ILE A O 1
ATOM 1379 N N . LYS A 1 181 ? 2.015 10.191 -5.891 1.00 96.44 181 LYS A N 1
ATOM 1380 C CA . LYS A 1 181 ? 1.296 11.447 -6.097 1.00 96.44 181 LYS A CA 1
ATOM 1381 C C . LYS A 1 181 ? 2.032 12.396 -7.041 1.00 96.44 181 LYS A C 1
ATOM 1383 O O . LYS A 1 181 ? 1.405 12.999 -7.902 1.00 96.44 181 LYS A O 1
ATOM 1388 N N . ALA A 1 182 ? 3.353 12.500 -6.913 1.00 95.75 182 ALA A N 1
ATOM 1389 C CA . ALA A 1 182 ? 4.172 13.359 -7.764 1.00 95.75 182 ALA A CA 1
ATOM 1390 C C . ALA A 1 182 ? 4.272 12.863 -9.218 1.00 95.75 182 ALA A C 1
ATOM 1392 O O . ALA A 1 182 ? 4.564 13.652 -10.114 1.00 95.75 182 ALA A O 1
ATOM 1393 N N . THR A 1 183 ? 4.042 11.568 -9.464 1.00 96.81 183 THR A N 1
ATOM 1394 C CA . THR A 1 183 ? 4.261 10.930 -10.773 1.00 96.81 183 THR A CA 1
ATOM 1395 C C . THR A 1 183 ? 2.992 10.377 -11.422 1.00 96.81 183 THR A C 1
ATOM 1397 O O . THR A 1 183 ? 3.064 9.843 -12.529 1.00 96.81 183 THR A O 1
ATOM 1400 N N . GLU A 1 184 ? 1.819 10.538 -10.797 1.00 94.94 184 GLU A N 1
ATOM 1401 C CA . GLU A 1 184 ? 0.546 9.967 -11.269 1.00 94.94 184 GLU A CA 1
ATOM 1402 C C . GLU A 1 184 ? 0.204 10.370 -12.713 1.00 94.94 184 GLU A C 1
ATOM 1404 O O . GLU A 1 184 ? -0.252 9.534 -13.492 1.00 94.94 184 GLU A O 1
ATOM 1409 N N . GLY A 1 185 ? 0.512 11.616 -13.099 1.00 94.69 185 GLY A N 1
ATOM 1410 C CA . GLY A 1 185 ? 0.295 12.130 -14.455 1.00 94.69 185 GLY A CA 1
ATOM 1411 C C . GLY A 1 185 ? 1.272 11.601 -15.514 1.00 94.69 185 GLY A C 1
ATOM 1412 O O . GLY A 1 185 ? 0.990 11.729 -16.700 1.00 94.69 185 GLY A O 1
ATOM 1413 N N . ILE A 1 186 ? 2.400 11.010 -15.104 1.00 97.19 186 ILE A N 1
ATOM 1414 C CA . ILE A 1 186 ? 3.387 10.385 -16.002 1.00 97.19 186 ILE A CA 1
ATOM 1415 C C . ILE A 1 186 ? 3.076 8.894 -16.143 1.00 97.19 186 ILE A C 1
ATOM 1417 O O . ILE A 1 186 ? 2.936 8.387 -17.251 1.00 97.19 186 ILE A O 1
ATOM 1421 N N . ILE A 1 187 ? 2.953 8.197 -15.009 1.00 96.75 187 ILE A N 1
ATOM 1422 C CA . ILE A 1 187 ? 2.754 6.743 -14.955 1.00 96.75 187 ILE A CA 1
ATOM 1423 C C . ILE A 1 187 ? 1.414 6.359 -15.580 1.00 96.75 187 ILE A C 1
ATOM 1425 O O . ILE A 1 187 ? 1.331 5.367 -16.301 1.00 96.75 187 ILE A O 1
ATOM 1429 N N . ASN A 1 188 ? 0.370 7.133 -15.267 1.00 93.44 188 ASN A N 1
ATOM 1430 C CA . ASN A 1 188 ? -0.998 6.922 -15.729 1.00 93.44 188 ASN A CA 1
ATOM 1431 C C . ASN A 1 188 ? -1.534 5.493 -15.487 1.00 93.44 188 ASN A C 1
ATOM 1433 O O . ASN A 1 188 ? -2.349 4.983 -16.255 1.00 93.44 188 ASN A O 1
ATOM 1437 N N . ALA A 1 189 ? -1.072 4.836 -14.417 1.00 97.56 189 ALA A N 1
ATOM 1438 C CA . ALA A 1 189 ? -1.644 3.575 -13.964 1.00 97.56 189 ALA A CA 1
ATOM 1439 C C . ALA A 1 189 ? -3.031 3.828 -13.377 1.00 97.56 189 ALA A C 1
ATOM 1441 O O . ALA A 1 189 ? -3.205 4.775 -12.607 1.00 97.56 189 ALA A O 1
ATOM 1442 N N . SER A 1 190 ? -3.996 2.956 -13.671 1.00 97.88 190 SER A N 1
ATOM 1443 C CA . SER A 1 190 ? -5.361 3.122 -13.155 1.00 97.88 190 SER A CA 1
ATOM 1444 C C . SER A 1 190 ? -5.408 3.067 -11.628 1.00 97.88 190 SER A C 1
ATOM 1446 O O . SER A 1 190 ? -6.161 3.806 -11.002 1.00 97.88 190 SER A O 1
ATOM 1448 N N . VAL A 1 191 ? -4.577 2.220 -11.015 1.00 98.44 191 VAL A N 1
ATOM 1449 C CA . VAL A 1 191 ? -4.452 2.084 -9.562 1.00 98.44 191 VAL A CA 1
ATOM 1450 C C . VAL A 1 191 ? -2.981 2.098 -9.168 1.00 98.44 191 VAL A C 1
ATOM 1452 O O . VAL A 1 191 ? -2.209 1.238 -9.587 1.00 98.44 191 VAL A O 1
ATOM 1455 N N . SER A 1 192 ? -2.603 3.023 -8.291 1.00 98.62 192 SER A N 1
ATOM 1456 C CA . SER A 1 192 ? -1.282 3.061 -7.666 1.00 98.62 192 SER A CA 1
ATOM 1457 C C . SER A 1 192 ? -1.401 2.907 -6.154 1.00 98.62 192 SER A C 1
ATOM 1459 O O . SER A 1 192 ? -2.132 3.648 -5.498 1.00 98.62 192 SER A O 1
ATOM 1461 N N . MET A 1 193 ? -0.678 1.940 -5.588 1.00 98.44 193 MET A N 1
ATOM 1462 C CA . MET A 1 193 ? -0.793 1.582 -4.176 1.00 98.44 193 MET A CA 1
ATOM 1463 C C . MET A 1 193 ? 0.572 1.421 -3.516 1.00 98.44 193 MET A C 1
ATOM 1465 O O . MET A 1 193 ? 1.420 0.641 -3.957 1.00 98.44 193 MET A O 1
ATOM 1469 N N . GLY A 1 194 ? 0.764 2.119 -2.400 1.00 96.81 194 GLY A N 1
ATOM 1470 C CA . GLY A 1 194 ? 1.891 1.888 -1.509 1.00 96.81 194 GLY A CA 1
ATOM 1471 C C . GLY A 1 194 ? 1.733 0.560 -0.763 1.00 96.81 194 GLY A C 1
ATOM 1472 O O . GLY A 1 194 ? 0.723 0.333 -0.109 1.00 96.81 194 GLY A O 1
ATOM 1473 N N . VAL A 1 195 ? 2.727 -0.331 -0.835 1.00 94.81 195 VAL A N 1
ATOM 1474 C CA . VAL A 1 195 ? 2.646 -1.695 -0.263 1.00 94.81 195 VAL A CA 1
ATOM 1475 C C . VAL A 1 195 ? 3.748 -2.005 0.747 1.00 94.81 195 VAL A C 1
ATOM 1477 O O . VAL A 1 195 ? 3.829 -3.123 1.269 1.00 94.81 195 VAL A O 1
ATOM 1480 N N . GLY A 1 196 ? 4.616 -1.036 1.048 1.00 87.56 196 GLY A N 1
ATOM 1481 C CA . GLY A 1 196 ? 5.649 -1.154 2.071 1.00 87.56 196 GLY A CA 1
ATOM 1482 C C . GLY A 1 196 ? 6.495 -2.421 1.918 1.00 87.56 196 GLY A C 1
ATOM 1483 O O . GLY A 1 196 ? 7.053 -2.701 0.867 1.00 87.56 196 GLY A O 1
ATOM 1484 N N . GLY A 1 197 ? 6.591 -3.223 2.980 1.00 86.62 197 GLY A N 1
ATOM 1485 C CA . GLY A 1 197 ? 7.416 -4.438 3.001 1.00 86.62 197 GLY A CA 1
ATOM 1486 C C . GLY A 1 197 ? 6.767 -5.683 2.386 1.00 86.62 197 GLY A C 1
ATOM 1487 O O . GLY A 1 197 ? 7.088 -6.782 2.838 1.00 86.62 197 GLY A O 1
ATOM 1488 N N . SER A 1 198 ? 5.815 -5.544 1.461 1.00 90.19 198 SER A N 1
ATOM 1489 C CA . SER A 1 198 ? 5.111 -6.690 0.862 1.00 90.19 198 SER A CA 1
ATOM 1490 C C . SER A 1 198 ? 6.017 -7.520 -0.049 1.00 90.19 198 SER A C 1
ATOM 1492 O O . SER A 1 198 ? 6.016 -8.745 0.042 1.00 90.19 198 SER A O 1
ATOM 1494 N N . PHE A 1 199 ? 6.890 -6.884 -0.837 1.00 93.94 199 PHE A N 1
ATOM 1495 C CA . PHE A 1 199 ? 7.813 -7.609 -1.724 1.00 93.94 199 PHE A CA 1
ATOM 1496 C C . PHE A 1 199 ? 8.862 -8.425 -0.956 1.00 93.94 199 PHE A C 1
ATOM 1498 O O . PHE A 1 199 ? 9.221 -9.519 -1.382 1.00 93.94 199 PHE A O 1
ATOM 1505 N N . ASP A 1 200 ? 9.292 -7.975 0.229 1.00 89.25 200 ASP A N 1
ATOM 1506 C CA . ASP A 1 200 ? 10.143 -8.786 1.116 1.00 89.25 200 ASP A CA 1
ATOM 1507 C C . ASP A 1 200 ? 9.454 -10.105 1.524 1.00 89.25 200 ASP A C 1
ATOM 1509 O O . ASP A 1 200 ? 10.119 -11.126 1.702 1.00 89.25 200 ASP A O 1
ATOM 1513 N N . VAL A 1 201 ? 8.123 -10.087 1.682 1.00 87.94 201 VAL A N 1
ATOM 1514 C CA . VAL A 1 201 ? 7.328 -11.274 2.031 1.00 87.94 201 VAL A CA 1
ATOM 1515 C C . VAL A 1 201 ? 7.189 -12.193 0.821 1.00 87.94 201 VAL A C 1
ATOM 1517 O O . VAL A 1 201 ? 7.464 -13.386 0.936 1.00 87.94 201 VAL A O 1
ATOM 1520 N N . PHE A 1 202 ? 6.809 -11.654 -0.340 1.00 91.38 202 PHE A N 1
ATOM 1521 C CA . PHE A 1 202 ? 6.617 -12.455 -1.555 1.00 91.38 202 PHE A CA 1
ATOM 1522 C C . PHE A 1 202 ? 7.919 -13.055 -2.081 1.00 91.38 202 PHE A C 1
ATOM 1524 O O . PHE A 1 202 ? 7.949 -14.232 -2.423 1.00 91.38 202 PHE A O 1
ATOM 1531 N N . SER A 1 203 ? 9.020 -12.300 -2.051 1.00 91.69 203 SER A N 1
ATOM 1532 C CA . SER A 1 203 ? 10.354 -12.801 -2.410 1.00 91.69 203 SER A CA 1
ATOM 1533 C C . SER A 1 203 ? 10.856 -13.895 -1.459 1.00 91.69 203 SER A C 1
ATOM 1535 O O . SER A 1 203 ? 11.797 -14.619 -1.780 1.00 91.69 203 SER A O 1
ATOM 1537 N N . GLY A 1 204 ? 10.235 -14.070 -0.287 1.00 85.19 204 GLY A N 1
ATOM 1538 C CA . GLY A 1 204 ? 10.662 -15.006 0.755 1.00 85.19 204 GLY A CA 1
ATOM 1539 C C . GLY A 1 204 ? 11.901 -14.555 1.533 1.00 85.19 204 GLY A C 1
ATOM 1540 O O . GLY A 1 204 ? 12.384 -15.309 2.376 1.00 85.19 204 GLY A O 1
ATOM 1541 N N . LYS A 1 205 ? 12.396 -13.334 1.287 1.00 79.44 205 LYS A N 1
ATOM 1542 C CA . LYS A 1 205 ? 13.495 -12.720 2.046 1.00 79.44 205 LYS A CA 1
ATOM 1543 C C . LYS A 1 205 ? 13.121 -12.517 3.514 1.00 79.44 205 LYS A C 1
ATOM 1545 O O . LYS A 1 205 ? 13.963 -12.647 4.397 1.00 79.44 205 LYS A O 1
ATOM 1550 N N . VAL A 1 206 ? 11.851 -12.217 3.774 1.00 72.50 206 VAL A N 1
ATOM 1551 C CA . VAL A 1 206 ? 11.265 -12.173 5.113 1.00 72.50 206 VAL A CA 1
ATOM 1552 C C . VAL A 1 206 ? 10.204 -13.257 5.203 1.00 72.50 206 VAL A C 1
ATOM 1554 O O . VAL A 1 206 ? 9.255 -13.281 4.419 1.00 72.50 206 VAL A O 1
ATOM 1557 N N . ARG A 1 207 ? 10.318 -14.142 6.197 1.00 73.31 207 ARG A N 1
ATOM 1558 C CA . ARG A 1 207 ? 9.276 -15.141 6.436 1.00 73.31 207 ARG A CA 1
ATOM 1559 C C . ARG A 1 207 ? 8.034 -14.432 6.964 1.00 73.31 207 ARG A C 1
ATOM 1561 O O . ARG A 1 207 ? 8.107 -13.716 7.971 1.00 73.31 207 ARG A O 1
ATOM 1568 N N . ARG A 1 208 ? 6.884 -14.637 6.310 1.00 71.81 208 ARG A N 1
ATOM 1569 C CA . ARG A 1 208 ? 5.581 -14.201 6.841 1.00 71.81 208 ARG A CA 1
ATOM 1570 C C . ARG A 1 208 ? 5.399 -14.773 8.250 1.00 71.81 208 ARG A C 1
ATOM 1572 O O . ARG A 1 208 ? 5.887 -15.865 8.543 1.00 71.81 208 ARG A O 1
ATOM 1579 N N . ALA A 1 209 ? 4.725 -14.028 9.122 1.00 74.69 209 ALA A N 1
ATOM 1580 C CA . ALA A 1 209 ? 4.436 -14.502 10.470 1.00 74.69 209 ALA A CA 1
ATOM 1581 C C . ALA A 1 209 ? 3.680 -15.841 10.411 1.00 74.69 209 ALA A C 1
ATOM 1583 O O . ALA A 1 209 ? 2.770 -15.968 9.588 1.00 74.69 209 ALA A O 1
ATOM 1584 N N . PRO A 1 210 ? 4.022 -16.847 11.237 1.00 78.44 210 PRO A N 1
ATOM 1585 C CA . PRO A 1 210 ? 3.240 -18.078 11.324 1.00 78.44 210 PRO A CA 1
ATOM 1586 C C . PRO A 1 210 ? 1.758 -17.775 11.578 1.00 78.44 210 PRO A C 1
ATOM 1588 O O . PRO A 1 210 ? 1.440 -16.770 12.217 1.00 78.44 210 PRO A O 1
ATOM 1591 N N . LYS A 1 211 ? 0.842 -18.645 11.126 1.00 79.88 211 LYS A N 1
ATOM 1592 C CA . LYS A 1 211 ? -0.615 -18.431 11.275 1.00 79.88 211 LYS A CA 1
ATOM 1593 C C . LYS A 1 211 ? -1.024 -18.113 12.718 1.00 79.88 211 LYS A C 1
ATOM 1595 O O . LYS A 1 211 ? -1.888 -17.273 12.921 1.00 79.88 211 LYS A O 1
ATOM 1600 N N . PHE A 1 212 ? -0.347 -18.706 13.703 1.00 72.88 212 PHE A N 1
ATOM 1601 C CA . PHE A 1 212 ? -0.533 -18.399 15.123 1.00 72.88 212 PHE A CA 1
ATOM 1602 C C . PHE A 1 212 ? -0.264 -16.922 15.460 1.00 72.88 212 PHE A C 1
ATOM 1604 O O . PHE A 1 212 ? -1.095 -16.267 16.078 1.00 72.88 212 PHE A O 1
ATOM 1611 N N . PHE A 1 213 ? 0.851 -16.355 14.987 1.00 74.75 213 PHE A N 1
ATOM 1612 C CA . PHE A 1 213 ? 1.159 -14.933 15.174 1.00 74.75 213 PHE A CA 1
ATOM 1613 C C . PHE A 1 213 ? 0.187 -14.026 14.412 1.00 74.75 213 PHE A C 1
ATOM 1615 O O . PHE A 1 213 ? -0.139 -12.951 14.905 1.00 74.75 213 PHE A O 1
ATOM 1622 N N . GLN A 1 214 ? -0.291 -14.443 13.235 1.00 75.38 214 GLN A N 1
ATOM 1623 C CA . GLN A 1 214 ? -1.315 -13.698 12.489 1.00 75.38 214 GLN A CA 1
ATOM 1624 C C . GLN A 1 214 ? -2.655 -13.686 13.243 1.00 75.38 214 GLN A C 1
ATOM 1626 O O . GLN A 1 214 ? -3.261 -12.625 13.399 1.00 75.38 214 GLN A O 1
ATOM 1631 N N . ALA A 1 215 ? -3.067 -14.842 13.774 1.00 70.69 215 ALA A N 1
ATOM 1632 C CA . ALA A 1 215 ? -4.282 -15.007 14.570 1.00 70.69 215 ALA A CA 1
ATOM 1633 C C . ALA A 1 215 ? -4.232 -14.219 15.887 1.00 70.69 215 ALA A C 1
ATOM 1635 O O . ALA A 1 215 ? -5.241 -13.668 16.307 1.00 70.69 215 ALA A O 1
ATOM 1636 N N . LEU A 1 216 ? -3.050 -14.108 16.501 1.00 70.81 216 LEU A N 1
ATOM 1637 C CA . LEU A 1 216 ? -2.818 -13.269 17.680 1.00 70.81 216 LEU A CA 1
ATOM 1638 C C . LEU A 1 216 ? -2.535 -11.797 17.351 1.00 70.81 216 LEU A C 1
ATOM 1640 O O . LEU A 1 216 ? -2.279 -11.011 18.259 1.00 70.81 216 LEU A O 1
ATOM 1644 N N . HIS A 1 217 ? -2.540 -11.408 16.072 1.00 73.44 217 HIS A N 1
ATOM 1645 C CA . HIS A 1 217 ? -2.248 -10.039 15.633 1.00 73.44 217 HIS A CA 1
ATOM 1646 C C . HIS A 1 217 ? -0.839 -9.532 16.012 1.00 73.44 217 HIS A C 1
ATOM 1648 O O . HIS A 1 217 ? -0.582 -8.330 16.090 1.00 73.44 217 HIS A O 1
ATOM 1654 N N . LEU A 1 218 ? 0.108 -10.457 16.189 1.00 72.56 218 LEU A N 1
ATOM 1655 C CA . LEU A 1 218 ? 1.505 -10.220 16.568 1.00 72.56 218 LEU A CA 1
ATOM 1656 C C . LEU A 1 218 ? 2.455 -10.188 15.360 1.00 72.56 218 LEU A C 1
ATOM 1658 O O . LEU A 1 218 ? 3.667 -10.360 15.500 1.00 72.56 218 LEU A O 1
ATOM 1662 N N . GLU A 1 219 ? 1.939 -9.955 14.152 1.00 71.69 219 GLU A N 1
ATOM 1663 C CA . GLU A 1 219 ? 2.763 -9.882 12.938 1.00 71.69 219 GLU A CA 1
ATOM 1664 C C . GLU A 1 219 ? 3.834 -8.784 13.021 1.00 71.69 219 GLU A C 1
ATOM 1666 O O . GLU A 1 219 ? 4.942 -8.946 12.505 1.00 71.69 219 GLU A O 1
ATOM 1671 N N . TRP A 1 220 ? 3.528 -7.679 13.707 1.00 68.81 220 TRP A N 1
ATOM 1672 C CA . TRP A 1 220 ? 4.477 -6.596 13.962 1.00 68.81 220 TRP A CA 1
ATOM 1673 C C . TRP A 1 220 ? 5.652 -7.064 14.836 1.00 68.81 220 TRP A C 1
ATOM 1675 O O . TRP A 1 220 ? 6.798 -6.722 14.545 1.00 68.81 220 TRP A O 1
ATOM 1685 N N . LEU A 1 221 ? 5.386 -7.898 15.848 1.00 64.69 221 LEU A N 1
ATOM 1686 C CA . LEU A 1 221 ? 6.399 -8.447 16.748 1.00 64.69 221 LEU A CA 1
ATOM 1687 C C . LEU A 1 221 ? 7.288 -9.446 16.002 1.00 64.69 221 LEU A C 1
ATOM 1689 O O . LEU A 1 221 ? 8.510 -9.370 16.083 1.00 64.69 221 LEU A O 1
ATOM 1693 N N . TRP A 1 222 ? 6.685 -10.314 15.186 1.00 70.75 222 TRP A N 1
ATOM 1694 C CA . TRP A 1 222 ? 7.421 -11.242 14.323 1.00 70.75 222 TRP A CA 1
ATOM 1695 C C . TRP A 1 222 ? 8.350 -10.520 13.333 1.00 70.75 222 TRP A C 1
ATOM 1697 O O . TRP A 1 222 ? 9.480 -10.948 13.094 1.00 70.75 222 TRP A O 1
ATOM 1707 N N . ARG A 1 223 ? 7.903 -9.396 12.758 1.00 69.69 223 ARG A N 1
ATOM 1708 C CA . ARG A 1 223 ? 8.732 -8.572 11.861 1.00 69.69 223 ARG A CA 1
ATOM 1709 C C . ARG A 1 223 ? 9.871 -7.869 12.603 1.00 69.69 223 ARG A C 1
ATOM 1711 O O . ARG A 1 223 ? 10.950 -7.752 12.028 1.00 69.69 223 ARG A O 1
ATOM 1718 N N . LEU A 1 224 ? 9.655 -7.432 13.847 1.00 64.25 224 LEU A N 1
ATOM 1719 C CA . LEU A 1 224 ? 10.709 -6.846 14.680 1.00 64.25 224 LEU A CA 1
ATOM 1720 C C . LEU A 1 224 ? 11.790 -7.878 15.021 1.00 64.25 224 LEU A C 1
ATOM 1722 O O . LEU A 1 224 ? 12.971 -7.575 14.880 1.00 64.25 224 LEU A O 1
ATOM 1726 N N . LEU A 1 225 ? 11.388 -9.096 15.400 1.00 65.25 225 LEU A N 1
ATOM 1727 C CA . LEU A 1 225 ? 12.316 -10.190 15.705 1.00 65.25 225 LEU A CA 1
ATOM 1728 C C . LEU A 1 225 ? 13.197 -10.553 14.501 1.00 65.25 225 LEU A C 1
ATOM 1730 O O . LEU A 1 225 ? 14.376 -10.838 14.668 1.00 65.25 225 LEU A O 1
ATOM 1734 N N . GLN A 1 226 ? 12.648 -10.501 13.283 1.00 66.19 226 GLN A N 1
ATOM 1735 C CA . GLN A 1 226 ? 13.414 -10.769 12.061 1.00 66.19 226 GLN A CA 1
ATOM 1736 C C . GLN A 1 226 ? 14.269 -9.588 11.585 1.00 66.19 226 GLN A C 1
ATOM 1738 O O . GLN A 1 226 ? 15.267 -9.795 10.899 1.00 66.19 226 GLN A O 1
ATOM 1743 N N . ASN A 1 227 ? 13.874 -8.346 11.876 1.00 66.06 227 ASN A N 1
ATOM 1744 C CA . ASN A 1 227 ? 14.628 -7.169 11.463 1.00 66.06 227 ASN A CA 1
ATOM 1745 C C . ASN A 1 227 ? 14.529 -6.044 12.511 1.00 66.06 227 ASN A C 1
ATOM 1747 O O . ASN A 1 227 ? 13.650 -5.178 12.407 1.00 66.06 227 ASN A O 1
ATOM 1751 N N . PRO A 1 228 ? 15.468 -5.991 13.475 1.00 61.78 228 PRO A N 1
ATOM 1752 C CA . PRO A 1 228 ? 15.462 -4.983 14.532 1.00 61.78 228 PRO A CA 1
ATOM 1753 C C . PRO A 1 228 ? 15.638 -3.551 14.004 1.00 61.78 228 PRO A C 1
ATOM 1755 O O . PRO A 1 228 ? 15.253 -2.603 14.682 1.00 61.78 228 PRO A O 1
ATOM 1758 N N . LYS A 1 229 ? 16.119 -3.351 12.764 1.00 63.25 229 LYS A N 1
ATOM 1759 C CA . LYS A 1 229 ? 16.192 -2.015 12.141 1.00 63.25 229 LYS A CA 1
ATOM 1760 C C . LYS A 1 229 ? 14.808 -1.427 11.830 1.00 63.25 229 LYS A C 1
ATOM 1762 O O . LYS A 1 229 ? 14.692 -0.221 11.640 1.00 63.25 229 LYS A O 1
ATOM 1767 N N . LYS A 1 230 ? 13.735 -2.233 11.838 1.00 66.31 230 LYS A N 1
ATOM 1768 C CA . LYS A 1 230 ? 12.343 -1.765 11.670 1.00 66.31 230 LYS A CA 1
ATOM 1769 C C . LYS A 1 230 ? 11.721 -1.213 12.968 1.00 66.31 230 LYS A C 1
ATOM 1771 O O . LYS A 1 230 ? 10.509 -1.007 13.021 1.00 66.31 230 LYS A O 1
ATOM 1776 N N . ILE A 1 231 ? 12.528 -0.921 13.996 1.00 63.31 231 ILE A N 1
ATOM 1777 C CA . ILE A 1 231 ? 12.066 -0.442 15.311 1.00 63.31 231 ILE A CA 1
ATOM 1778 C C . ILE A 1 231 ? 11.230 0.840 15.240 1.00 63.31 231 ILE A C 1
ATOM 1780 O O . ILE A 1 231 ? 10.342 1.019 16.065 1.00 63.31 231 ILE A O 1
ATOM 1784 N N . ALA A 1 232 ? 11.465 1.707 14.248 1.00 64.00 232 ALA A N 1
ATOM 1785 C CA . ALA A 1 232 ? 10.698 2.939 14.061 1.00 64.00 232 ALA A CA 1
ATOM 1786 C C . ALA A 1 232 ? 9.188 2.666 13.921 1.00 64.00 232 ALA A C 1
ATOM 1788 O O . ALA A 1 232 ? 8.389 3.324 14.583 1.00 64.00 232 ALA A O 1
ATOM 1789 N N . LYS A 1 233 ? 8.799 1.620 13.173 1.00 68.06 233 LYS A N 1
ATOM 1790 C CA . LYS A 1 233 ? 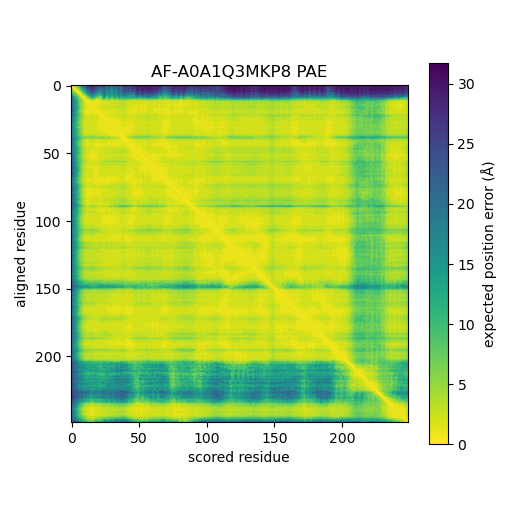7.388 1.211 13.066 1.00 68.06 233 LYS A CA 1
ATOM 1791 C C . LYS A 1 233 ? 6.805 0.776 14.410 1.00 68.06 233 LYS A C 1
ATOM 1793 O O . LYS A 1 233 ? 5.650 1.062 14.696 1.00 68.06 233 LYS A O 1
ATOM 1798 N N . VAL A 1 234 ? 7.598 0.098 15.241 1.00 73.88 234 VAL A N 1
ATOM 1799 C CA . VAL A 1 234 ? 7.149 -0.397 16.552 1.00 73.88 234 VAL A CA 1
ATOM 1800 C C . VAL A 1 234 ? 7.066 0.732 17.576 1.00 73.88 234 VAL A C 1
ATOM 1802 O O . VAL A 1 234 ? 6.115 0.768 18.349 1.00 73.88 234 VAL A O 1
ATOM 1805 N N . LYS A 1 235 ? 7.997 1.694 17.544 1.00 81.00 235 LYS A N 1
ATOM 1806 C CA . LYS A 1 235 ? 7.978 2.887 18.409 1.00 81.00 235 LYS A CA 1
ATOM 1807 C C . LYS A 1 235 ? 6.710 3.724 18.227 1.00 81.00 235 LYS A C 1
ATOM 1809 O O . LYS A 1 235 ? 6.223 4.303 19.195 1.00 81.00 235 LYS A O 1
ATOM 1814 N N . ASN A 1 236 ? 6.144 3.740 17.022 1.00 85.62 236 ASN A N 1
ATOM 1815 C CA . ASN A 1 236 ? 4.902 4.457 16.747 1.00 85.62 236 ASN A CA 1
ATOM 1816 C C . ASN A 1 236 ? 3.654 3.758 17.308 1.00 85.62 236 ASN A C 1
ATOM 1818 O O . ASN A 1 236 ? 2.649 4.429 17.516 1.00 85.62 236 ASN A O 1
ATOM 1822 N N . LEU A 1 237 ? 3.688 2.453 17.609 1.00 87.50 237 LEU A N 1
ATOM 1823 C CA . LEU A 1 237 ? 2.501 1.735 18.099 1.00 87.50 237 LEU A CA 1
ATOM 1824 C C . LEU A 1 237 ? 2.059 2.200 19.502 1.00 87.50 237 LEU A C 1
ATOM 1826 O O . LEU A 1 237 ? 0.874 2.499 19.661 1.00 87.50 237 LEU A O 1
ATOM 1830 N N . PRO A 1 238 ? 2.950 2.353 20.508 1.00 90.19 238 PRO A N 1
ATOM 1831 C CA . PRO A 1 238 ? 2.576 2.968 21.783 1.00 90.19 238 PRO A CA 1
ATOM 1832 C C . PRO A 1 238 ? 2.058 4.404 21.632 1.00 90.19 238 PRO A C 1
ATOM 1834 O O . PRO A 1 238 ? 1.051 4.749 22.251 1.00 90.19 238 PRO A O 1
ATOM 1837 N N . LYS A 1 239 ? 2.696 5.225 20.775 1.00 92.50 239 LYS A N 1
ATOM 1838 C CA . LYS A 1 239 ? 2.240 6.598 20.476 1.00 92.50 239 LYS A CA 1
ATOM 1839 C C . LYS A 1 239 ? 0.827 6.578 19.881 1.00 92.50 239 LYS A C 1
ATOM 1841 O O . LYS A 1 239 ? -0.023 7.331 20.343 1.00 92.50 239 LYS A O 1
ATOM 1846 N N . PHE A 1 240 ? 0.547 5.676 18.938 1.00 94.75 240 PHE A N 1
ATOM 1847 C CA . PHE A 1 240 ? -0.782 5.495 18.348 1.00 94.75 240 PHE A CA 1
ATOM 1848 C C . PHE A 1 240 ? -1.835 5.166 19.410 1.00 94.75 240 PHE A C 1
ATOM 1850 O O . PHE A 1 240 ? -2.852 5.850 19.498 1.00 94.75 240 PHE A O 1
ATOM 1857 N N . VAL A 1 241 ? -1.583 4.159 20.256 1.00 94.25 241 VAL A N 1
ATOM 1858 C CA . VAL A 1 241 ? -2.513 3.774 21.330 1.00 94.25 241 VAL A CA 1
ATOM 1859 C C . VAL A 1 241 ? -2.779 4.955 22.260 1.00 94.25 241 VAL A C 1
ATOM 1861 O O . VAL A 1 241 ? -3.934 5.258 22.546 1.00 94.25 241 VAL A O 1
ATOM 1864 N N . TRP A 1 242 ? -1.733 5.658 22.694 1.00 95.44 242 TRP A N 1
ATOM 1865 C CA . TRP A 1 242 ? -1.861 6.818 23.573 1.00 95.44 242 TRP A CA 1
ATOM 1866 C C . TRP A 1 242 ? -2.681 7.955 22.945 1.00 95.44 242 TRP A C 1
ATOM 1868 O O . TRP A 1 242 ? -3.583 8.485 23.597 1.00 95.44 242 TRP A O 1
ATOM 1878 N N . LEU A 1 243 ? -2.431 8.284 21.672 1.00 95.56 243 LEU A N 1
ATOM 1879 C CA . LEU A 1 243 ? -3.194 9.296 20.933 1.00 95.56 243 LEU A CA 1
ATOM 1880 C C . LEU A 1 243 ? -4.677 8.914 20.830 1.00 95.56 243 LEU A C 1
ATOM 1882 O O . LEU A 1 243 ? -5.546 9.738 21.103 1.00 95.56 243 LEU A O 1
ATOM 1886 N N . ILE A 1 244 ? -4.981 7.651 20.521 1.00 96.00 244 ILE A N 1
ATOM 1887 C CA . ILE A 1 244 ? -6.359 7.149 20.433 1.00 96.00 244 ILE A CA 1
ATOM 1888 C C . ILE A 1 244 ? -7.063 7.132 21.799 1.00 96.00 244 ILE A C 1
ATOM 1890 O O . ILE A 1 244 ? -8.267 7.389 21.893 1.00 96.00 244 ILE A O 1
ATOM 1894 N N . LEU A 1 245 ? -6.337 6.840 22.881 1.00 94.62 245 LEU A N 1
ATOM 1895 C CA . LEU A 1 245 ? -6.896 6.898 24.230 1.00 94.62 245 LEU A CA 1
ATOM 1896 C C . LEU A 1 245 ? -7.250 8.331 24.649 1.00 94.62 245 LEU A C 1
ATOM 1898 O O . LEU A 1 245 ? -8.256 8.505 25.336 1.00 94.62 245 LEU A O 1
ATOM 1902 N N . ARG A 1 246 ? -6.468 9.326 24.209 1.00 94.25 246 ARG A N 1
ATOM 1903 C CA . ARG A 1 246 ? -6.718 10.757 24.447 1.00 94.2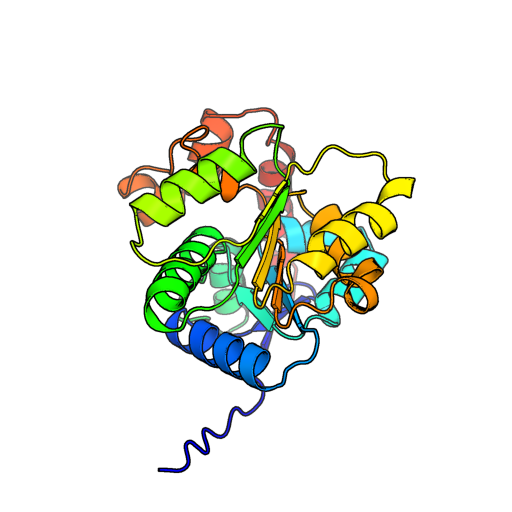5 246 ARG A CA 1
ATOM 1904 C C . ARG A 1 246 ? -7.731 11.385 23.495 1.00 94.25 246 ARG A C 1
ATOM 1906 O O . ARG A 1 246 ? -8.318 12.404 23.845 1.00 94.25 246 ARG A O 1
ATOM 1913 N N . SER A 1 247 ? -7.936 10.806 22.315 1.00 89.56 247 SER A N 1
ATOM 1914 C CA . SER A 1 247 ? -8.928 11.313 21.371 1.00 89.56 247 SER A CA 1
ATOM 1915 C C . SER A 1 247 ? -10.354 11.058 21.885 1.00 89.56 247 SER A C 1
ATOM 1917 O O . SER A 1 247 ? -10.595 9.988 22.462 1.00 89.56 247 SER A O 1
ATOM 1919 N N . PRO A 1 248 ? -11.302 11.985 21.654 1.00 82.50 248 PRO A N 1
ATOM 1920 C CA . PRO A 1 248 ? -12.717 11.745 21.913 1.00 82.50 248 PRO A CA 1
ATOM 1921 C C . PRO A 1 248 ? -13.206 10.483 21.193 1.00 82.50 248 PRO A C 1
ATOM 1923 O O . PRO A 1 248 ? -12.671 10.118 20.134 1.00 82.50 248 PRO A O 1
ATOM 1926 N N . ARG A 1 249 ? -14.197 9.814 21.794 1.00 74.25 249 ARG A N 1
ATOM 1927 C CA . ARG A 1 249 ? -14.866 8.675 21.157 1.00 74.25 249 ARG A CA 1
ATOM 1928 C C . ARG A 1 249 ? -15.596 9.152 19.915 1.00 74.25 249 ARG A C 1
ATOM 1930 O O . ARG A 1 249 ? -16.387 10.105 20.058 1.00 74.25 249 ARG A O 1
#

Mean predicted aligned error: 5.55 Å

Radius of gyration: 17.35 Å; Cα contacts (8 Å, |Δi|>4): 447; chains: 1; bounding box: 45×37×46 Å

Secondary structure (DSSP, 8-state):
-----------EEEETTEEEE---HHHHHHHHHHHHHHTS-EEEEEE-HHHHHHTTS-HHHHHHHHH-SEEEE-SHHHHHHHHHTT---SS---HHHHHHHHHHHHHHH---EEEEESSTTHHHHHHHHHHHHSTT--EEEEE-S---GGGHHHHHHHHHHT--SEEEEES-TTHHHHHHHHHHHHH--SEEEE-TTHHHHHTTSSPPPPHHHHHTT-HHHHHHHH-GGGHHHHHHHHHHHHHHHHS--

Nearest PDB structures (foldseek):
  7n41-assembly2_B  TM=9.686E-01  e=1.333E-19  Thermoanaerobacter italicus Ab9
  5wfg-assembly2_E  TM=9.713E-01  e=6.560E-19  Thermoanaerobacter italicus Ab9
  5wb4-assembly1_E  TM=9.637E-01  e=3.230E-19  Thermoanaerobacter italicus Ab9
  5wfg-assembly2_D  TM=9.729E-01  e=1.898E-18  Thermoanaerobacter italicus Ab9
  5wfg-assembly2_F  TM=9.592E-01  e=3.633E-17  Thermoanaerobacter italicus Ab9

Sequence (249 aa):
MTLNADISRPSRVEILGMPVDRLGMNETLRVLESFVAEKRPHLVVTADASGIVQAQDDPEFQELFKSADLITPDSIGVIWAAKRKGMPITERVSGVDLVDRICGLSADKGYRIFFLGAAPGVAELAAEKMRLKHPGCNIVGARHGFFPADSDAIIAQEVAETQPDFLFVAMGIPRQEKFIKATEGIINASVSMGVGGSFDVFSGKVRRAPKFFQALHLEWLWRLLQNPKKIAKVKNLPKFVWLILRSPR

pLDDT: mean 90.13, std 12.9, range [31.92, 98.81]

Solvent-accessible surface area (backbone atoms only — not comparable to full-atom values): 13112 Å² total; per-residue (Å²): 135,85,83,79,69,84,77,65,78,70,62,64,40,73,54,94,86,39,66,32,36,61,46,36,59,74,57,47,52,54,54,52,53,50,37,48,72,67,69,45,65,37,44,38,43,51,43,31,43,38,56,57,48,50,34,74,80,29,68,69,54,34,53,52,60,66,67,37,78,41,30,36,30,31,26,70,60,40,40,52,50,27,42,66,49,74,49,64,44,95,42,74,30,32,47,57,61,49,51,53,52,48,39,45,47,10,33,79,71,59,44,27,30,30,35,39,9,42,57,82,66,30,20,47,44,14,51,54,45,48,34,69,74,24,71,62,29,34,66,65,46,54,37,51,48,84,66,66,79,90,41,53,67,60,53,24,46,65,51,26,78,54,60,25,39,35,37,39,28,21,58,33,89,63,58,24,53,53,50,49,68,77,30,40,91,60,29,56,24,12,34,35,30,42,37,35,72,34,39,43,40,57,42,56,80,37,78,70,55,54,70,69,35,52,74,68,68,37,43,67,57,50,48,36,76,77,35,67,87,53,46,68,56,58,63,28,46,62,54,36,52,52,52,58,70,70,43,82,100

Foldseek 3Di:
DDPPPVPDPADWDAALNFTAGLDALVRVVVVLVVLLVVLFEFEEEADDLLLSLVLVVDVVSVVLRNPGSHYFQAAPLSQVLCVLVVNHRPHHDHLLVNVLVVQQVCQVPVFEEEAEEDDPPLFVLLVVLSCVVRPNRHHQYYYYHDDDPVCLQVVLQVLLVSVGLEYEYAHDPPVQSVSCVVNCVSNSHSYYYYNHCSSCPSSVVQPQDPVVCVVVSNRVVSVCVVPVVCVSSVVSSVVSVVVSVPDDD